Protein AF-A0A0M3J4W3-F1 (afdb_monomer_lite)

Sequence (190 aa):
LIRELDRDELFDKAKGEILDEIVNLSLVGAEKWESILKKKLWSAVAAHVFDQILMPAAAVDNAGTFNTLIDIKLKHWADKELANKSVQTGWETLSEVFREQVQSLDARASRSGAHDPVFDRLKEAVLEAALSEHKWDAKALDYLRVIQLNAMEDRLVPDRRAWDRAIQFMTTSVQDRLNEVDIALVVLDR

Secondary structure (DSSP, 8-state):
-PPPP-HHHHHHHHHHHHHHHHHHHHTS-HHHHHHHHHHHHHHHHHHIIIIIIIHHHHTSS-HHHHHHHHHHHHHHHIIIIIHHHHHHHHHHHHHHHHHHHHHHHHHHHHHTT---HHHHHHHHHHHHHHHHH----HHHHHHHHHHHHHHHH------HHHHHHHHHHHHHHHHHHHHHHHHHHHHHT-

Radius of gyration: 22.91 Å; chains: 1; bounding box: 51×44×68 Å

Organism: Anisakis simplex (NCBI:txid6269)

pLDDT: mean 88.73, std 7.84, range [42.03, 96.81]

Foldseek 3Di:
DPDDDDPVRLLVVLVVVLVVLVVVLVVPDPVNLCVLLVVLLCVLCLCCCVVVAQPVLVPDPDPVSSVVSNLVRVLVCLLPPSLVSSVVSNLVSSLVVSVVSLVVVQVVCVVVVNHDPVSSVSSVVVSVVVSVPDDDDPVVSVVSSVVSNVVSVDPDDPDPVSVVVVVVVVVVSVVVVVVVVVVVVVVVVD

Structure (mmCIF, N/CA/C/O backbone):
data_AF-A0A0M3J4W3-F1
#
_entry.id   AF-A0A0M3J4W3-F1
#
loop_
_atom_site.group_PDB
_atom_site.id
_atom_site.type_symbol
_atom_site.label_atom_id
_atom_site.label_alt_id
_atom_site.label_comp_id
_atom_site.label_asym_id
_atom_site.label_entity_id
_atom_site.label_seq_id
_atom_site.pdbx_PDB_ins_code
_atom_site.Cartn_x
_atom_site.Cartn_y
_atom_site.Cartn_z
_atom_site.occupancy
_atom_site.B_iso_or_equiv
_atom_site.auth_seq_id
_atom_site.auth_comp_id
_atom_site.auth_asym_id
_atom_site.auth_atom_id
_atom_site.pdbx_PDB_model_num
ATOM 1 N N . LEU A 1 1 ? -21.816 4.713 43.459 1.00 42.03 1 LEU A N 1
ATOM 2 C CA . LEU A 1 1 ? -22.318 3.591 42.639 1.00 42.03 1 LEU A CA 1
ATOM 3 C C . LEU A 1 1 ? -22.108 3.982 41.191 1.00 42.03 1 LEU A C 1
ATOM 5 O O . LEU A 1 1 ? -22.684 4.974 40.763 1.00 42.03 1 LEU A O 1
ATOM 9 N N . ILE A 1 2 ? -21.192 3.303 40.504 1.00 58.34 2 ILE A N 1
ATOM 10 C CA . ILE A 1 2 ? -21.009 3.474 39.060 1.00 58.34 2 ILE A CA 1
ATOM 11 C C . ILE A 1 2 ? -22.226 2.808 38.415 1.00 58.34 2 ILE A C 1
ATOM 13 O O . ILE A 1 2 ? -22.557 1.680 38.773 1.00 58.34 2 ILE A O 1
ATOM 17 N N . ARG A 1 3 ? -22.949 3.544 37.569 1.00 77.75 3 ARG A N 1
ATOM 18 C CA . ARG A 1 3 ? -24.108 3.021 36.840 1.00 77.75 3 ARG A CA 1
ATOM 19 C C . ARG A 1 3 ? -23.621 1.927 35.886 1.00 77.75 3 ARG A C 1
ATOM 21 O O . ARG A 1 3 ? -22.721 2.187 35.094 1.00 77.75 3 ARG A O 1
ATOM 28 N N . GLU A 1 4 ? -24.213 0.742 35.971 1.00 77.00 4 GLU A N 1
ATOM 29 C CA . GLU A 1 4 ? -24.002 -0.323 34.988 1.00 77.00 4 GLU A CA 1
ATOM 30 C C . GLU A 1 4 ? -24.693 0.067 33.676 1.00 77.00 4 GLU A C 1
ATOM 32 O O . GLU A 1 4 ? -25.835 0.537 33.694 1.00 77.00 4 GLU A O 1
ATOM 37 N N . LEU A 1 5 ? -23.969 -0.060 32.563 1.00 82.06 5 LEU A N 1
ATOM 38 C CA . LEU A 1 5 ? -24.479 0.201 31.217 1.00 82.06 5 LEU A CA 1
ATOM 39 C C . LEU A 1 5 ? -25.062 -1.089 30.647 1.00 82.06 5 LEU A C 1
ATOM 41 O O . LEU A 1 5 ? -24.492 -2.166 30.843 1.00 82.06 5 LEU A O 1
ATOM 45 N N . ASP A 1 6 ? -26.178 -0.983 29.932 1.00 86.06 6 ASP A N 1
ATOM 46 C CA . ASP A 1 6 ? -26.703 -2.124 29.187 1.00 86.06 6 ASP A CA 1
ATOM 47 C C . ASP A 1 6 ? -25.921 -2.366 27.880 1.00 86.06 6 ASP A C 1
ATOM 49 O O . ASP A 1 6 ? -25.000 -1.632 27.516 1.00 86.06 6 ASP A O 1
ATOM 53 N N . ARG A 1 7 ? -26.258 -3.448 27.170 1.00 84.31 7 ARG A N 1
ATOM 54 C CA . ARG A 1 7 ? -25.573 -3.840 25.931 1.00 84.31 7 ARG A CA 1
ATOM 55 C C . ARG A 1 7 ? -25.627 -2.748 24.860 1.00 84.31 7 ARG A C 1
ATOM 57 O O . ARG A 1 7 ? -24.636 -2.553 24.157 1.00 84.31 7 ARG A O 1
ATOM 64 N N . ASP A 1 8 ? -26.776 -2.105 24.694 1.00 87.44 8 ASP A N 1
ATOM 65 C CA . ASP A 1 8 ? -26.982 -1.144 23.614 1.00 87.44 8 ASP A CA 1
ATOM 66 C C . ASP A 1 8 ? -26.246 0.162 23.954 1.00 87.44 8 ASP A C 1
ATOM 68 O O . ASP A 1 8 ? -25.549 0.716 23.106 1.00 87.44 8 ASP A O 1
ATOM 72 N N . GLU A 1 9 ? -26.253 0.560 25.231 1.00 87.81 9 GLU A N 1
ATOM 73 C CA . GLU A 1 9 ? -25.434 1.662 25.742 1.00 87.81 9 GLU A CA 1
ATOM 74 C C . GLU A 1 9 ? -23.925 1.398 25.580 1.00 87.81 9 GLU A C 1
ATOM 76 O O . GLU A 1 9 ? -23.173 2.304 25.210 1.00 87.81 9 GLU A O 1
ATOM 81 N N . LEU A 1 10 ? -23.461 0.163 25.816 1.00 84.31 10 LEU A N 1
ATOM 82 C CA . LEU A 1 10 ? -22.069 -0.224 25.562 1.00 84.31 10 LEU A CA 1
ATOM 83 C C . LEU A 1 10 ? -21.732 -0.175 24.068 1.00 84.31 10 LEU A C 1
ATOM 85 O O . LEU A 1 10 ? -20.658 0.296 23.703 1.00 84.31 10 LEU A O 1
ATOM 89 N N . PHE A 1 11 ? -22.631 -0.614 23.189 1.00 84.56 11 PHE A N 1
ATOM 90 C CA . PHE A 1 11 ? -22.408 -0.530 21.747 1.00 84.56 11 PHE A CA 1
ATOM 91 C C . PHE A 1 11 ? -22.301 0.923 21.268 1.00 84.56 11 PHE A C 1
ATOM 93 O O . PHE A 1 11 ? -21.348 1.265 20.567 1.00 84.56 11 PHE A O 1
ATOM 100 N N . ASP A 1 12 ? -23.228 1.789 21.680 1.00 87.62 12 ASP A N 1
ATOM 101 C CA . ASP A 1 12 ? -23.211 3.202 21.297 1.00 87.62 12 ASP A CA 1
ATOM 102 C C . ASP A 1 12 ? -21.973 3.923 21.839 1.00 87.62 12 ASP A C 1
ATOM 104 O O . ASP A 1 12 ? -21.367 4.734 21.133 1.00 87.62 12 ASP A O 1
ATOM 108 N N . LYS A 1 13 ? -21.535 3.574 23.055 1.00 87.44 13 LYS A N 1
ATOM 109 C CA . LYS A 1 13 ? -20.282 4.079 23.621 1.00 87.44 13 LYS A CA 1
ATOM 110 C C . LYS A 1 13 ? -19.064 3.618 22.814 1.00 87.44 13 LYS A C 1
ATOM 112 O O . LYS A 1 13 ? -18.239 4.453 22.453 1.00 87.44 13 LYS A O 1
ATOM 117 N N . ALA A 1 14 ? -18.958 2.324 22.502 1.00 84.38 14 ALA A N 1
ATOM 118 C CA . ALA A 1 14 ? -17.857 1.777 21.703 1.00 84.38 14 ALA A CA 1
ATOM 119 C C . ALA A 1 14 ? -17.801 2.426 20.314 1.00 84.38 14 ALA A C 1
ATOM 121 O O . ALA A 1 14 ? -16.740 2.831 19.847 1.00 84.38 14 ALA A O 1
ATOM 122 N N . LYS A 1 15 ? -18.962 2.588 19.676 1.00 86.19 15 LYS A N 1
ATOM 123 C CA . LYS A 1 15 ? -19.096 3.293 18.403 1.00 86.19 15 LYS A CA 1
ATOM 124 C C . LYS A 1 15 ? -18.628 4.746 18.508 1.00 86.19 15 LYS A C 1
ATOM 126 O O . LYS A 1 15 ? -17.925 5.201 17.613 1.00 86.19 15 LYS A O 1
ATOM 131 N N . GLY A 1 16 ? -19.006 5.459 19.570 1.00 87.38 16 GLY A N 1
ATOM 132 C CA . GLY A 1 16 ? -18.553 6.827 19.828 1.00 87.38 16 GLY A CA 1
ATOM 133 C C . GLY A 1 16 ? -17.030 6.926 19.929 1.00 87.38 16 GLY A C 1
ATOM 134 O O . GLY A 1 16 ? -16.426 7.695 19.190 1.00 87.38 16 GLY A O 1
ATOM 135 N N . GLU A 1 17 ? -16.407 6.081 20.754 1.00 87.19 17 GLU A N 1
ATOM 136 C CA . GLU A 1 17 ? -14.944 6.057 20.925 1.00 87.19 17 GLU A CA 1
ATOM 137 C C . GLU A 1 17 ? -14.208 5.716 19.614 1.00 87.19 17 GLU A C 1
ATOM 139 O O . GLU A 1 17 ? -13.211 6.348 19.274 1.00 87.19 17 GLU A O 1
ATOM 144 N N . ILE A 1 18 ? -14.720 4.761 18.830 1.00 86.31 18 ILE A N 1
ATOM 145 C CA . ILE A 1 18 ? -14.149 4.402 17.521 1.00 86.31 18 ILE A CA 1
ATOM 146 C C . ILE A 1 18 ? -14.283 5.560 16.523 1.00 86.31 18 ILE A C 1
ATOM 148 O O . ILE A 1 18 ? -13.346 5.834 15.775 1.00 86.31 18 ILE A O 1
ATOM 152 N N . LEU A 1 19 ? -15.425 6.255 16.501 1.00 87.88 19 LEU A N 1
ATOM 153 C CA . LEU A 1 19 ? -15.626 7.427 15.643 1.00 87.88 19 LEU A CA 1
ATOM 154 C C . LEU A 1 19 ? -14.686 8.578 16.021 1.00 87.88 19 LEU A C 1
ATOM 156 O O . LEU A 1 19 ? -14.141 9.223 15.125 1.00 87.88 19 LEU A O 1
ATOM 160 N N . ASP A 1 20 ? -14.453 8.799 17.314 1.00 89.19 20 ASP A N 1
ATOM 161 C CA . ASP A 1 20 ? -13.481 9.785 17.790 1.00 89.19 20 ASP A CA 1
ATOM 162 C C . ASP A 1 20 ? -12.061 9.435 17.315 1.00 89.19 20 ASP A C 1
ATOM 164 O O . ASP A 1 20 ? -11.331 10.312 16.844 1.00 89.19 20 ASP A O 1
ATOM 168 N N . GLU A 1 21 ? -11.676 8.154 17.326 1.00 88.00 21 GLU A N 1
ATOM 169 C CA . GLU A 1 21 ? -10.381 7.742 16.772 1.00 88.00 21 GLU A CA 1
ATOM 170 C C . GLU A 1 21 ? -10.304 7.878 15.251 1.00 88.00 21 GLU A C 1
ATOM 172 O O . GLU A 1 21 ? -9.249 8.231 14.733 1.00 88.00 21 GLU A O 1
ATOM 177 N N . ILE A 1 22 ? -11.402 7.691 14.513 1.00 85.38 22 ILE A N 1
ATOM 178 C CA . ILE A 1 22 ? -11.435 7.992 13.069 1.00 85.38 22 ILE A CA 1
ATOM 179 C C . ILE A 1 22 ? -11.174 9.485 12.832 1.00 85.38 22 ILE A C 1
ATOM 181 O O . ILE A 1 22 ? -10.446 9.854 11.905 1.00 85.38 22 ILE A O 1
ATOM 185 N N . VAL A 1 23 ? -11.721 10.360 13.678 1.00 87.38 23 VAL A N 1
ATOM 186 C CA . VAL A 1 23 ? -11.400 11.792 13.627 1.00 87.38 23 VAL A CA 1
ATOM 187 C C . VAL A 1 23 ? -9.920 12.010 13.947 1.00 87.38 23 VAL A C 1
ATOM 189 O O . VAL A 1 23 ? -9.240 12.717 13.203 1.00 87.38 23 VAL A O 1
ATOM 192 N N . ASN A 1 24 ? -9.373 11.351 14.968 1.00 86.25 24 ASN A N 1
ATOM 193 C CA . ASN A 1 24 ? -7.952 11.452 15.317 1.00 86.25 24 ASN A CA 1
ATOM 194 C C . ASN A 1 24 ? -7.016 10.897 14.232 1.00 86.25 24 ASN A C 1
ATOM 196 O O . ASN A 1 24 ? -5.902 11.398 14.062 1.00 86.25 24 ASN A O 1
ATOM 200 N N . LEU A 1 25 ? -7.460 9.919 13.445 1.00 85.56 25 LEU A N 1
ATOM 201 C CA . LEU A 1 25 ? -6.736 9.407 12.284 1.00 85.56 25 LEU A CA 1
ATOM 202 C C . LEU A 1 25 ? -6.536 10.502 11.229 1.00 85.56 25 LEU A C 1
ATOM 204 O O . LEU A 1 25 ? -5.444 10.640 10.680 1.00 85.56 25 LEU A O 1
ATOM 208 N N . SER A 1 26 ? -7.547 11.350 11.014 1.00 83.81 26 SER A N 1
ATOM 209 C CA . SER A 1 26 ? -7.439 12.515 10.120 1.00 83.81 26 SER A CA 1
ATOM 210 C C . SER A 1 26 ? -6.480 13.600 10.636 1.00 83.81 26 SER A C 1
ATOM 212 O O . SER A 1 26 ? -6.013 14.431 9.859 1.00 83.81 26 SER A O 1
ATOM 214 N N . LEU A 1 27 ? -6.149 13.572 11.933 1.00 88.00 27 LEU A N 1
ATOM 215 C CA . LEU A 1 27 ? -5.197 14.485 12.571 1.00 88.00 27 LEU A CA 1
ATOM 216 C C . LEU A 1 27 ? -3.752 13.967 12.533 1.00 88.00 27 LEU A C 1
ATOM 218 O O . LEU A 1 27 ? -2.843 14.651 13.012 1.00 88.00 27 LEU A O 1
ATOM 222 N N . VAL A 1 28 ? -3.504 12.775 11.974 1.00 87.81 28 VAL A N 1
ATOM 223 C CA . VAL A 1 28 ? -2.136 12.305 11.735 1.00 87.81 28 VAL A CA 1
ATOM 224 C C . VAL A 1 28 ? -1.443 13.292 10.796 1.00 87.81 28 VAL A C 1
ATOM 226 O O . VAL A 1 28 ? -1.888 13.531 9.677 1.00 87.81 28 VAL A O 1
ATOM 229 N N . GLY A 1 29 ? -0.335 13.875 11.259 1.00 90.50 29 GLY A N 1
ATOM 230 C CA . GLY A 1 29 ? 0.409 14.861 10.478 1.00 90.50 29 GLY A CA 1
ATOM 231 C C . GLY A 1 29 ? 0.836 14.307 9.116 1.00 90.50 29 GLY A C 1
ATOM 232 O O . GLY A 1 29 ? 1.341 13.184 9.037 1.00 90.50 29 GLY A O 1
ATOM 233 N N . ALA A 1 30 ? 0.673 15.117 8.066 1.00 91.50 30 ALA A N 1
ATOM 234 C CA . ALA A 1 30 ? 0.930 14.721 6.680 1.00 91.50 30 ALA A CA 1
ATOM 235 C C . ALA A 1 30 ? 2.323 14.097 6.488 1.00 91.50 30 ALA A C 1
ATOM 237 O O . ALA A 1 30 ? 2.438 13.028 5.902 1.00 91.50 30 ALA A O 1
ATOM 238 N N . GLU A 1 31 ? 3.366 14.689 7.077 1.00 92.00 31 GLU A N 1
ATOM 239 C CA . GLU A 1 31 ? 4.738 14.169 6.996 1.00 92.00 31 GLU A CA 1
ATOM 240 C C . GLU A 1 31 ? 4.872 12.755 7.590 1.00 92.00 31 GLU A C 1
ATOM 242 O O . GLU A 1 31 ? 5.519 11.880 7.011 1.00 92.00 31 GLU A O 1
ATOM 247 N N . LYS A 1 32 ? 4.225 12.502 8.736 1.00 92.06 32 LYS A N 1
ATOM 248 C CA . LYS A 1 32 ? 4.234 11.180 9.375 1.00 92.06 32 LYS A CA 1
ATOM 249 C C . LYS A 1 32 ? 3.496 10.166 8.505 1.00 92.06 32 LYS A C 1
ATOM 251 O O . LYS A 1 32 ? 4.012 9.071 8.289 1.00 92.06 32 LYS A O 1
ATOM 256 N N . TRP A 1 33 ? 2.314 10.530 8.011 1.00 93.06 33 TRP A N 1
ATOM 257 C CA . TRP A 1 33 ? 1.521 9.673 7.133 1.00 93.06 33 TRP A CA 1
ATOM 258 C C . TRP A 1 33 ? 2.285 9.311 5.855 1.00 93.06 33 TRP A C 1
ATOM 260 O O . TRP A 1 33 ? 2.438 8.132 5.543 1.00 93.06 33 TRP A O 1
ATOM 270 N N . GLU A 1 34 ? 2.836 10.309 5.164 1.00 93.44 34 GLU A N 1
ATOM 271 C CA . GLU A 1 34 ? 3.617 10.116 3.942 1.00 93.44 34 GLU A CA 1
ATOM 272 C C . GLU A 1 34 ? 4.837 9.226 4.178 1.00 93.44 34 GLU A C 1
ATOM 274 O O . GLU A 1 34 ? 5.121 8.347 3.367 1.00 93.44 34 GLU A O 1
ATOM 279 N N . SER A 1 35 ? 5.539 9.408 5.299 1.00 94.19 35 SER A N 1
ATOM 280 C CA . SER A 1 35 ? 6.693 8.582 5.661 1.00 94.19 35 SER A CA 1
ATOM 281 C C . SER A 1 35 ? 6.315 7.105 5.835 1.00 94.19 35 SER A C 1
ATOM 283 O O . SER A 1 35 ? 6.948 6.226 5.241 1.00 94.19 35 SER A O 1
ATOM 285 N N . ILE A 1 36 ? 5.247 6.824 6.594 1.00 94.81 36 ILE A N 1
ATOM 286 C CA . ILE A 1 36 ? 4.759 5.456 6.827 1.00 94.81 36 ILE A CA 1
ATOM 287 C C . ILE A 1 36 ? 4.297 4.833 5.508 1.00 94.81 36 ILE A C 1
ATOM 289 O O . ILE A 1 36 ? 4.744 3.740 5.148 1.00 94.81 36 ILE A O 1
ATOM 293 N N . LEU A 1 37 ? 3.446 5.545 4.765 1.00 95.00 37 LEU A N 1
ATOM 294 C CA . LEU A 1 37 ? 2.868 5.056 3.521 1.00 95.00 37 LEU A CA 1
ATOM 295 C C . LEU A 1 37 ? 3.946 4.803 2.465 1.00 95.00 37 LEU A C 1
ATOM 297 O O . LEU A 1 37 ? 3.952 3.746 1.841 1.00 95.00 37 LEU A O 1
ATOM 301 N N . LYS A 1 38 ? 4.905 5.721 2.296 1.00 94.56 38 LYS A N 1
ATOM 302 C CA . LYS A 1 38 ? 6.013 5.561 1.345 1.00 94.56 38 LYS A CA 1
ATOM 303 C C . LYS A 1 38 ? 6.853 4.329 1.663 1.00 94.56 38 LYS A C 1
ATOM 305 O O . LYS A 1 38 ? 7.203 3.581 0.751 1.00 94.56 38 LYS A O 1
ATOM 310 N N . LYS A 1 39 ? 7.164 4.103 2.943 1.00 95.19 39 LYS A N 1
ATOM 311 C CA . LYS A 1 39 ? 7.909 2.917 3.380 1.00 95.19 39 LYS A CA 1
ATOM 312 C C . LYS A 1 39 ? 7.138 1.637 3.052 1.00 95.19 39 LYS A C 1
ATOM 314 O O . LYS A 1 39 ? 7.700 0.740 2.432 1.00 95.19 39 LYS A O 1
ATOM 319 N N . LYS A 1 40 ? 5.856 1.573 3.424 1.00 96.81 40 LYS A N 1
ATOM 320 C CA . LYS A 1 40 ? 4.986 0.413 3.173 1.00 96.81 40 LYS A CA 1
ATOM 321 C C . LYS A 1 40 ? 4.815 0.134 1.680 1.00 96.81 40 LYS A C 1
ATOM 323 O O . LYS A 1 40 ? 4.969 -1.011 1.266 1.00 96.81 40 LYS A O 1
ATOM 328 N N . LEU A 1 41 ? 4.579 1.170 0.871 1.00 96.38 41 LEU A N 1
ATOM 329 C CA . LEU A 1 41 ? 4.486 1.059 -0.586 1.00 96.38 41 LEU A CA 1
ATOM 330 C C . LEU A 1 41 ? 5.766 0.480 -1.181 1.00 96.38 41 LEU A C 1
ATOM 332 O O . LEU A 1 41 ? 5.688 -0.475 -1.947 1.00 96.38 41 LEU A O 1
ATOM 336 N N . TRP A 1 42 ? 6.935 1.009 -0.805 1.00 95.94 42 TRP A N 1
ATOM 337 C CA . TRP A 1 42 ? 8.199 0.488 -1.319 1.00 95.94 42 TRP A CA 1
ATOM 338 C C . TRP A 1 42 ? 8.408 -0.978 -0.938 1.00 95.94 42 TRP A C 1
ATOM 340 O O . TRP A 1 42 ? 8.640 -1.800 -1.818 1.00 95.94 42 TRP A O 1
ATOM 350 N N . SER A 1 43 ? 8.231 -1.337 0.337 1.00 94.44 43 SER A N 1
ATOM 351 C CA . SER A 1 43 ? 8.339 -2.732 0.788 1.00 94.44 43 SER A CA 1
ATOM 352 C C . SER A 1 43 ? 7.385 -3.674 0.047 1.00 94.44 43 SER A C 1
ATOM 354 O O . SER A 1 43 ? 7.738 -4.819 -0.223 1.00 94.44 43 SER A O 1
ATOM 356 N N . ALA A 1 44 ? 6.193 -3.200 -0.318 1.00 95.50 44 ALA A N 1
ATOM 357 C CA . ALA A 1 44 ? 5.192 -3.990 -1.023 1.00 95.50 44 ALA A CA 1
ATOM 358 C C . ALA A 1 44 ? 5.520 -4.238 -2.506 1.00 95.50 44 ALA A C 1
ATOM 360 O O . ALA A 1 44 ? 5.001 -5.198 -3.082 1.00 95.50 44 ALA A O 1
ATOM 361 N N . VAL A 1 45 ? 6.342 -3.385 -3.130 1.00 95.06 45 VAL A N 1
ATOM 362 C CA . VAL A 1 45 ? 6.625 -3.440 -4.576 1.00 95.06 45 VAL A CA 1
ATOM 363 C C . VAL A 1 45 ? 8.080 -3.744 -4.925 1.00 95.06 45 VAL A C 1
ATOM 365 O O . VAL A 1 45 ? 8.340 -4.192 -6.040 1.00 95.06 45 VAL A O 1
ATOM 368 N N . ALA A 1 46 ? 9.023 -3.540 -4.000 1.00 94.56 46 ALA A N 1
ATOM 369 C CA . ALA A 1 46 ? 10.461 -3.644 -4.252 1.00 94.56 46 ALA A CA 1
ATOM 370 C C . ALA A 1 46 ? 10.853 -4.990 -4.873 1.00 94.56 46 ALA A C 1
ATOM 372 O O . ALA A 1 46 ? 11.557 -5.015 -5.879 1.00 94.56 46 ALA A O 1
ATOM 373 N N . ALA A 1 47 ? 10.338 -6.101 -4.337 1.00 92.81 47 ALA A N 1
ATOM 374 C CA . ALA A 1 47 ? 10.605 -7.433 -4.878 1.00 92.81 47 ALA A CA 1
ATOM 375 C C . ALA A 1 47 ? 10.153 -7.567 -6.343 1.00 92.81 47 ALA A C 1
ATOM 377 O O . ALA A 1 47 ? 10.890 -8.091 -7.168 1.00 92.81 47 ALA A O 1
ATOM 378 N N . HIS A 1 48 ? 8.984 -7.030 -6.710 1.00 95.12 48 HIS A N 1
ATOM 379 C CA . HIS A 1 48 ? 8.535 -7.048 -8.104 1.00 95.12 48 HIS A CA 1
ATOM 380 C C . HIS A 1 48 ? 9.450 -6.191 -8.992 1.00 95.12 48 HIS A C 1
ATOM 382 O O . HIS A 1 48 ? 9.884 -6.637 -10.054 1.00 95.12 48 HIS A O 1
ATOM 388 N N . VAL A 1 49 ? 9.785 -4.977 -8.543 1.00 95.00 49 VAL A N 1
ATOM 389 C CA . VAL A 1 49 ? 10.672 -4.062 -9.278 1.00 95.00 49 VAL A CA 1
ATOM 390 C C . VAL A 1 49 ? 12.041 -4.697 -9.522 1.00 95.00 49 VAL A C 1
ATOM 392 O O . VAL A 1 49 ? 12.551 -4.645 -10.640 1.00 95.00 49 VAL A O 1
ATOM 395 N N . PHE A 1 50 ? 12.633 -5.339 -8.518 1.00 94.44 50 PHE A N 1
ATOM 396 C CA . PHE A 1 50 ? 13.929 -5.986 -8.682 1.00 94.44 50 PHE A CA 1
ATOM 397 C C . PHE A 1 50 ? 13.832 -7.285 -9.477 1.00 94.44 50 PHE A C 1
ATOM 399 O O . PHE A 1 50 ? 14.488 -7.422 -10.507 1.00 94.44 50 PHE A O 1
ATOM 406 N N . ASP A 1 51 ? 12.989 -8.216 -9.050 1.00 93.06 51 ASP A N 1
ATOM 407 C CA . ASP A 1 51 ? 13.038 -9.591 -9.539 1.00 93.06 51 ASP A CA 1
ATOM 408 C C . ASP A 1 51 ? 12.329 -9.757 -10.889 1.00 93.06 51 ASP A C 1
ATOM 410 O O . ASP A 1 51 ? 12.738 -10.574 -11.712 1.00 93.06 51 ASP A O 1
ATOM 414 N N . GLN A 1 52 ? 11.261 -8.990 -11.137 1.00 95.19 52 GLN A N 1
ATOM 415 C CA . GLN A 1 52 ? 10.424 -9.141 -12.336 1.00 95.19 52 GLN A CA 1
ATOM 416 C C . GLN A 1 52 ? 10.737 -8.109 -13.424 1.00 95.19 52 GLN A C 1
ATOM 418 O O . GLN A 1 52 ? 10.437 -8.353 -14.603 1.00 95.19 52 GLN A O 1
ATOM 423 N N . ILE A 1 53 ? 11.350 -6.978 -13.051 1.00 95.19 53 ILE A N 1
ATOM 424 C CA . ILE A 1 53 ? 11.653 -5.866 -13.961 1.00 95.19 53 ILE A CA 1
ATOM 425 C C . ILE A 1 53 ? 13.163 -5.707 -14.159 1.00 95.19 53 ILE A C 1
ATOM 427 O 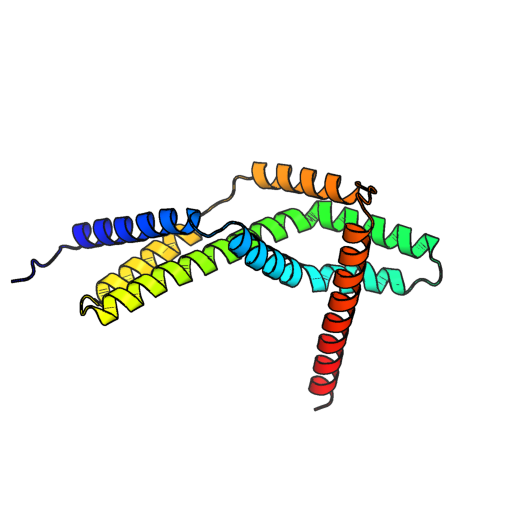O . ILE A 1 53 ? 13.652 -5.966 -15.261 1.00 95.19 53 ILE A O 1
ATOM 431 N N . LEU A 1 54 ? 13.905 -5.322 -13.115 1.00 93.06 54 LEU A N 1
ATOM 432 C CA . LEU A 1 54 ? 15.327 -4.978 -13.225 1.00 93.06 54 LEU A CA 1
ATOM 433 C C . LEU A 1 54 ? 16.211 -6.181 -13.557 1.00 93.06 54 LEU A C 1
ATOM 435 O O . LEU A 1 54 ? 17.001 -6.093 -14.490 1.00 93.06 54 LEU A O 1
ATOM 439 N N . MET A 1 55 ? 16.071 -7.305 -12.852 1.00 92.25 55 MET A N 1
ATOM 440 C CA . MET A 1 55 ? 16.923 -8.486 -13.047 1.00 92.25 55 MET A CA 1
ATOM 441 C C . MET A 1 55 ? 16.800 -9.090 -14.457 1.00 92.25 55 MET A C 1
ATOM 443 O O . MET A 1 55 ? 17.831 -9.303 -15.098 1.00 92.25 55 MET A O 1
ATOM 447 N N . PRO A 1 56 ? 15.589 -9.304 -15.015 1.00 92.06 56 PRO A N 1
ATOM 448 C CA . PRO A 1 56 ? 15.453 -9.780 -16.389 1.00 92.06 56 PRO A CA 1
ATOM 449 C C . PRO A 1 56 ? 16.018 -8.806 -17.426 1.00 92.06 56 PRO A C 1
ATOM 451 O O . PRO A 1 56 ? 16.547 -9.242 -18.445 1.00 92.06 56 PRO A O 1
ATOM 454 N N . ALA A 1 57 ? 15.906 -7.495 -17.187 1.00 93.88 57 ALA A N 1
ATOM 455 C CA . ALA A 1 57 ? 16.494 -6.498 -18.074 1.00 93.88 57 ALA A CA 1
ATOM 456 C C . ALA A 1 57 ? 18.024 -6.471 -17.951 1.00 93.88 57 ALA A C 1
ATOM 458 O O . ALA A 1 57 ? 18.711 -6.378 -18.959 1.00 93.88 57 ALA A O 1
ATOM 459 N N . ALA A 1 58 ? 18.576 -6.607 -16.745 1.00 90.75 58 ALA A N 1
ATOM 460 C CA . ALA A 1 58 ? 20.019 -6.610 -16.504 1.00 90.75 58 ALA A CA 1
ATOM 461 C C . ALA A 1 58 ? 20.746 -7.807 -17.143 1.00 90.75 58 ALA A C 1
ATOM 463 O O . ALA A 1 58 ? 21.952 -7.745 -17.356 1.00 90.75 58 ALA A O 1
ATOM 464 N N . ALA A 1 59 ? 20.024 -8.880 -17.483 1.00 91.19 59 ALA A N 1
ATOM 465 C CA . ALA A 1 59 ? 20.582 -10.044 -18.167 1.00 91.19 59 ALA A CA 1
ATOM 4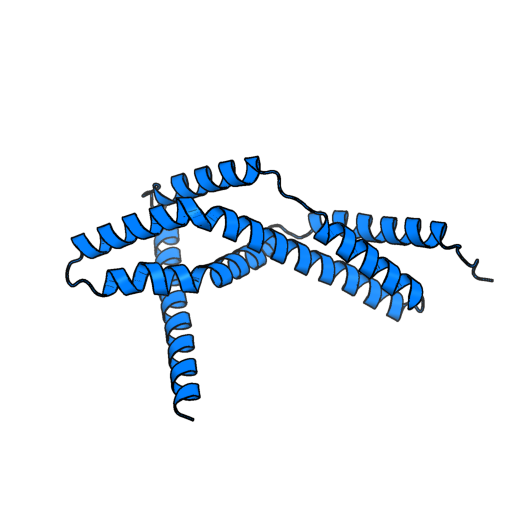66 C C . ALA A 1 59 ? 20.945 -9.791 -19.646 1.00 91.19 59 ALA A C 1
ATOM 468 O O . ALA A 1 59 ? 21.561 -10.657 -20.270 1.00 91.19 59 ALA A O 1
ATOM 469 N N . VAL A 1 60 ? 20.560 -8.646 -20.230 1.00 92.06 60 VAL A N 1
ATOM 470 C CA . VAL A 1 60 ? 20.922 -8.295 -21.611 1.00 92.06 60 VAL A CA 1
ATOM 471 C C . VAL A 1 60 ? 22.160 -7.398 -21.670 1.00 92.06 60 VAL A C 1
ATOM 473 O O . VAL A 1 60 ? 22.263 -6.411 -20.950 1.00 92.06 60 VAL A O 1
ATOM 476 N N . ASP A 1 61 ? 23.070 -7.683 -22.601 1.00 87.81 61 ASP A N 1
ATOM 477 C CA . ASP A 1 61 ? 24.333 -6.944 -22.767 1.00 87.81 61 ASP A CA 1
ATOM 478 C C . ASP A 1 61 ? 24.215 -5.777 -23.772 1.00 87.81 61 ASP A C 1
ATOM 480 O O . ASP A 1 61 ? 25.069 -5.539 -24.624 1.00 87.81 61 ASP A O 1
ATOM 484 N N . ASN A 1 62 ? 23.080 -5.071 -23.745 1.00 93.56 62 ASN A N 1
ATOM 485 C CA . ASN A 1 62 ? 22.842 -3.907 -24.598 1.00 93.56 62 ASN A CA 1
ATOM 486 C C . ASN A 1 62 ? 21.955 -2.885 -23.888 1.00 93.56 62 ASN A C 1
ATOM 488 O O . ASN A 1 62 ? 20.784 -3.156 -23.620 1.00 93.56 62 ASN A O 1
ATOM 492 N N . ALA A 1 63 ? 22.474 -1.672 -23.693 1.00 91.62 63 ALA A N 1
ATOM 493 C CA . ALA A 1 63 ? 21.756 -0.573 -23.050 1.00 91.62 63 ALA A CA 1
ATOM 494 C C . ALA A 1 63 ? 20.424 -0.228 -23.744 1.00 91.62 63 ALA A C 1
ATOM 496 O O . ALA A 1 63 ? 19.434 0.070 -23.077 1.00 91.62 63 ALA A O 1
ATOM 497 N N . GLY A 1 64 ? 20.363 -0.304 -25.080 1.00 93.38 64 GLY A N 1
ATOM 498 C CA . GLY A 1 64 ? 19.121 -0.041 -25.819 1.00 93.38 64 GLY A CA 1
ATOM 499 C C . GLY A 1 64 ? 18.034 -1.080 -25.526 1.00 93.38 64 GLY A C 1
ATOM 500 O O . GLY A 1 64 ? 16.880 -0.734 -25.263 1.00 93.38 64 GLY A O 1
ATOM 501 N N . THR A 1 65 ? 18.414 -2.360 -25.517 1.00 93.62 65 THR A N 1
ATOM 502 C CA . THR A 1 65 ? 17.512 -3.469 -25.179 1.00 93.62 65 THR A CA 1
ATOM 503 C C . THR A 1 65 ? 17.128 -3.444 -23.699 1.00 93.62 65 THR A C 1
ATOM 505 O O . THR A 1 65 ? 15.956 -3.645 -23.394 1.00 93.62 65 THR A O 1
ATOM 508 N N . PHE A 1 66 ? 18.066 -3.127 -22.800 1.00 94.38 66 PHE A N 1
ATOM 509 C CA . PHE A 1 66 ? 17.816 -2.956 -21.366 1.00 94.38 66 PHE A CA 1
ATOM 510 C C . PHE A 1 66 ? 16.707 -1.928 -21.119 1.00 94.38 66 PHE A C 1
ATOM 512 O O . PHE A 1 66 ? 15.679 -2.262 -20.533 1.00 94.38 66 PHE A O 1
ATOM 519 N N . ASN A 1 67 ? 16.868 -0.708 -21.645 1.00 92.50 67 ASN A N 1
ATOM 520 C CA . ASN A 1 67 ? 15.892 0.369 -21.459 1.00 92.50 67 ASN A CA 1
ATOM 521 C C . ASN A 1 67 ? 14.516 -0.015 -22.013 1.00 92.50 67 ASN A C 1
ATOM 523 O O . ASN A 1 67 ? 13.500 0.182 -21.354 1.00 92.50 67 ASN A O 1
ATOM 527 N N . THR A 1 68 ? 14.488 -0.640 -23.192 1.00 94.31 68 THR A N 1
ATOM 528 C CA . THR A 1 68 ? 13.237 -1.095 -23.813 1.00 94.31 68 THR A CA 1
ATOM 529 C C . THR A 1 68 ? 12.526 -2.146 -22.952 1.00 94.31 68 THR A C 1
ATOM 531 O O . THR A 1 68 ? 11.306 -2.100 -22.803 1.00 94.31 68 THR A O 1
ATOM 534 N N . LEU A 1 69 ? 13.267 -3.091 -22.362 1.00 95.44 69 LEU A N 1
ATOM 535 C CA . LEU A 1 69 ? 12.697 -4.122 -21.492 1.00 95.44 69 LEU A CA 1
ATOM 536 C C . LEU A 1 69 ? 12.152 -3.544 -20.185 1.00 95.44 69 LEU A C 1
ATOM 538 O O . LEU A 1 69 ? 11.058 -3.941 -19.778 1.00 95.44 69 LEU A O 1
ATOM 542 N N . ILE A 1 70 ? 12.878 -2.613 -19.557 1.00 94.31 70 ILE A N 1
ATOM 543 C CA . ILE A 1 70 ? 12.401 -1.892 -18.369 1.00 94.31 70 ILE A CA 1
ATOM 544 C C . ILE A 1 70 ? 11.101 -1.161 -18.694 1.00 94.31 70 ILE A C 1
ATOM 546 O O . ILE A 1 70 ? 10.105 -1.379 -18.008 1.00 94.31 70 ILE A O 1
ATOM 550 N N . ASP A 1 71 ? 11.087 -0.369 -19.769 1.00 93.19 71 ASP A N 1
ATOM 551 C CA . ASP A 1 71 ? 9.922 0.419 -20.174 1.00 93.19 71 ASP A CA 1
ATOM 552 C C . ASP A 1 71 ? 8.693 -0.472 -20.400 1.00 93.19 71 ASP A C 1
ATOM 554 O O . ASP A 1 71 ? 7.612 -0.188 -19.883 1.00 93.19 71 ASP A O 1
ATOM 558 N N . ILE A 1 72 ? 8.846 -1.581 -21.132 1.00 94.31 72 ILE A N 1
ATOM 559 C CA . ILE A 1 72 ? 7.742 -2.512 -21.410 1.00 94.31 72 ILE A CA 1
ATOM 560 C C . ILE A 1 72 ? 7.227 -3.153 -20.119 1.00 94.31 72 ILE A C 1
ATOM 562 O O . ILE A 1 72 ? 6.017 -3.169 -19.880 1.00 94.31 72 ILE A O 1
ATOM 566 N N . LYS A 1 73 ? 8.124 -3.697 -19.290 1.00 95.69 73 LYS A N 1
ATOM 567 C CA . LYS A 1 73 ? 7.743 -4.430 -18.075 1.00 95.69 73 LYS A CA 1
ATOM 568 C C . LYS A 1 73 ? 7.124 -3.512 -17.027 1.00 95.69 73 LYS A C 1
ATOM 570 O O . LYS A 1 73 ? 6.096 -3.865 -16.455 1.00 95.69 73 LYS A O 1
ATOM 575 N N . LEU A 1 74 ? 7.699 -2.328 -16.826 1.00 94.69 74 LEU A N 1
ATOM 576 C CA . LEU A 1 74 ? 7.189 -1.339 -15.884 1.00 94.69 74 LEU A CA 1
ATOM 577 C C . LEU A 1 74 ? 5.816 -0.817 -16.321 1.00 94.69 74 LEU A C 1
ATOM 579 O O . LEU A 1 74 ? 4.889 -0.808 -15.511 1.00 94.69 74 LEU A O 1
ATOM 583 N N . LYS A 1 75 ? 5.644 -0.487 -17.612 1.00 94.44 75 LYS A N 1
ATOM 584 C CA . LYS A 1 75 ? 4.335 -0.081 -18.148 1.00 94.44 75 LYS A CA 1
ATOM 585 C C . LYS A 1 75 ? 3.284 -1.172 -18.006 1.00 94.44 75 LYS A C 1
ATOM 587 O O . LYS A 1 75 ? 2.165 -0.887 -17.588 1.00 94.44 75 LYS A O 1
ATOM 592 N N . HIS A 1 76 ? 3.639 -2.415 -18.324 1.00 94.94 76 HIS A N 1
ATOM 593 C CA . HIS A 1 76 ? 2.727 -3.545 -18.188 1.00 94.94 76 HIS A CA 1
ATOM 594 C C . HIS A 1 76 ? 2.285 -3.751 -16.735 1.00 94.94 76 HIS A C 1
ATOM 596 O O . HIS A 1 76 ? 1.091 -3.866 -16.466 1.00 94.94 76 HIS A O 1
ATOM 602 N N . TRP A 1 77 ? 3.229 -3.750 -15.795 1.00 96.25 77 TRP A N 1
ATOM 603 C CA . TRP A 1 77 ? 2.922 -3.928 -14.380 1.00 96.25 77 TRP A CA 1
ATOM 604 C C . TRP A 1 77 ? 2.065 -2.786 -13.820 1.00 96.25 77 TRP A C 1
ATOM 606 O O . TRP A 1 77 ? 1.086 -3.029 -13.111 1.00 96.25 77 TRP A O 1
ATOM 616 N N . ALA A 1 78 ? 2.370 -1.542 -14.189 1.00 94.56 78 ALA A N 1
ATOM 617 C CA . ALA A 1 78 ? 1.584 -0.394 -13.762 1.00 94.56 78 ALA A CA 1
ATOM 618 C C . ALA A 1 78 ? 0.141 -0.422 -14.283 1.00 94.56 78 ALA A C 1
ATOM 620 O O . ALA A 1 78 ? -0.789 -0.057 -13.565 1.00 94.56 78 ALA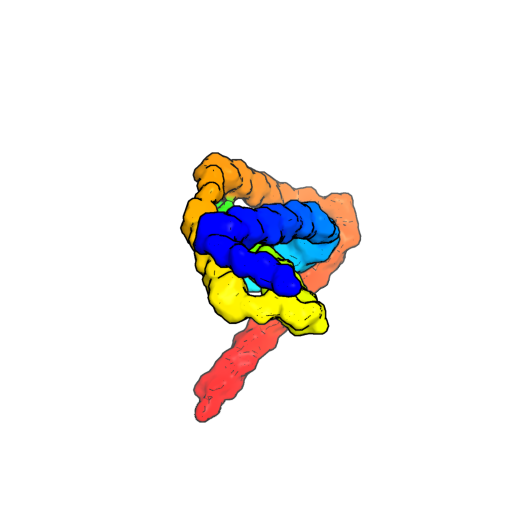 A O 1
ATOM 621 N N . ASP A 1 79 ? -0.049 -0.903 -15.513 1.00 93.00 79 ASP A N 1
ATOM 622 C CA . ASP A 1 79 ? -1.364 -1.049 -16.130 1.00 93.00 79 ASP A CA 1
ATOM 623 C C . ASP A 1 79 ? -2.233 -2.122 -15.453 1.00 93.00 79 ASP A C 1
ATOM 625 O O . ASP A 1 79 ? -3.460 -2.032 -15.466 1.00 93.00 79 ASP A O 1
ATOM 629 N N . LYS A 1 80 ? -1.620 -3.167 -14.888 1.00 92.56 80 LYS A N 1
ATOM 630 C CA . LYS A 1 80 ? -2.346 -4.355 -14.412 1.00 92.56 80 LYS A CA 1
ATOM 631 C C . LYS A 1 80 ? -2.449 -4.455 -12.897 1.00 92.56 80 LYS A C 1
ATOM 633 O O . LYS A 1 80 ? -3.504 -4.816 -12.378 1.00 92.56 80 LYS A O 1
ATOM 638 N N . GLU A 1 81 ? -1.373 -4.147 -12.188 1.00 94.62 81 GLU A N 1
ATOM 639 C CA . GLU A 1 81 ? -1.201 -4.578 -10.800 1.00 94.62 81 GLU A CA 1
ATOM 640 C C . GLU A 1 81 ? -0.883 -3.426 -9.847 1.00 94.62 81 GLU A C 1
ATOM 642 O O . GLU A 1 81 ? -1.372 -3.433 -8.716 1.00 94.62 81 GLU A O 1
ATOM 647 N N . LEU A 1 82 ? -0.113 -2.420 -10.279 1.00 95.50 82 LEU A N 1
ATOM 648 C CA . LEU A 1 82 ? 0.394 -1.381 -9.374 1.00 95.50 82 LEU A CA 1
ATOM 649 C C . LEU A 1 82 ? -0.722 -0.608 -8.659 1.00 95.50 82 LEU A C 1
ATOM 651 O O . LEU A 1 82 ? -0.610 -0.369 -7.456 1.00 95.50 82 LEU A O 1
ATOM 655 N N . ALA A 1 83 ? -1.799 -0.246 -9.360 1.00 94.44 83 ALA A N 1
ATOM 656 C CA . ALA A 1 83 ? -2.916 0.491 -8.768 1.00 94.44 83 ALA A CA 1
ATOM 657 C C . ALA A 1 83 ? -3.607 -0.334 -7.670 1.00 94.44 83 ALA A C 1
ATOM 659 O O . ALA A 1 83 ? -3.784 0.148 -6.552 1.00 94.44 83 ALA A O 1
ATOM 660 N N . ASN A 1 84 ? -3.900 -1.608 -7.958 1.00 93.25 84 ASN A N 1
ATOM 661 C CA . ASN A 1 84 ? -4.460 -2.554 -6.988 1.00 93.25 84 ASN A CA 1
ATOM 662 C C . ASN A 1 84 ? -3.552 -2.696 -5.767 1.00 93.25 84 ASN A C 1
ATOM 664 O O . ASN A 1 84 ? -4.006 -2.566 -4.631 1.00 93.25 84 ASN A O 1
ATOM 668 N N . LYS A 1 85 ? -2.255 -2.914 -6.006 1.00 95.00 85 LYS A N 1
ATOM 669 C CA . LYS A 1 85 ? -1.272 -3.081 -4.938 1.00 95.00 85 LYS A CA 1
ATOM 670 C C . LYS A 1 85 ? -1.164 -1.825 -4.076 1.00 95.00 85 LYS A C 1
ATOM 672 O O . LYS A 1 85 ? -1.111 -1.926 -2.859 1.00 9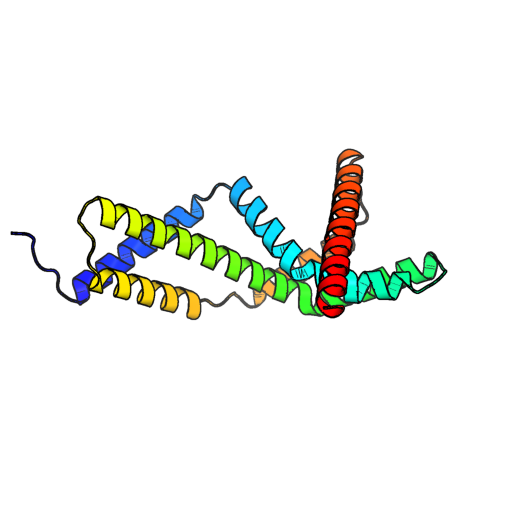5.00 85 LYS A O 1
ATOM 677 N N . SER A 1 86 ? -1.201 -0.648 -4.697 1.00 94.88 86 SER A N 1
ATOM 678 C CA . SER A 1 86 ? -1.133 0.642 -4.004 1.00 94.88 86 SER A CA 1
ATOM 679 C C . SER A 1 86 ? -2.357 0.889 -3.119 1.00 94.88 86 SER A C 1
ATOM 681 O O . SER A 1 86 ? -2.199 1.313 -1.977 1.00 94.88 86 SER A O 1
ATOM 683 N N . VAL A 1 87 ? -3.565 0.585 -3.611 1.00 93.38 87 VAL A N 1
ATOM 684 C CA . VAL A 1 87 ? -4.810 0.688 -2.827 1.00 93.38 87 VAL A CA 1
ATOM 685 C C . VAL A 1 87 ? -4.798 -0.302 -1.666 1.00 93.38 87 VAL A C 1
ATOM 687 O O . VAL A 1 87 ? -5.087 0.083 -0.534 1.00 93.38 87 VAL A O 1
ATOM 690 N N . GLN A 1 88 ? -4.405 -1.552 -1.922 1.00 92.88 88 GLN A N 1
ATOM 691 C CA . GLN A 1 88 ? -4.278 -2.571 -0.885 1.00 92.88 88 GLN A CA 1
ATOM 692 C C . GLN A 1 88 ? -3.297 -2.128 0.208 1.00 92.88 88 GLN A C 1
ATOM 694 O O . GLN A 1 88 ? -3.653 -2.115 1.382 1.00 92.88 88 GLN A O 1
ATOM 699 N N . THR A 1 89 ? -2.086 -1.709 -0.162 1.00 95.44 89 THR A N 1
ATOM 700 C CA . THR A 1 89 ? -1.076 -1.266 0.806 1.00 95.44 89 THR A CA 1
ATOM 701 C C . THR A 1 89 ? -1.500 0.002 1.545 1.00 95.44 89 THR A C 1
ATOM 703 O O . THR A 1 89 ? -1.234 0.129 2.739 1.00 95.44 89 THR A O 1
ATOM 706 N N . GLY A 1 90 ? -2.192 0.931 0.878 1.00 93.44 90 GLY A N 1
ATOM 707 C CA . GLY A 1 90 ? -2.775 2.107 1.525 1.00 93.44 90 GLY A CA 1
ATOM 708 C C . GLY A 1 90 ? -3.821 1.732 2.574 1.00 93.44 90 GLY A C 1
ATOM 709 O O . GLY A 1 90 ? -3.788 2.255 3.686 1.00 93.44 90 GLY A O 1
ATOM 710 N N . TRP A 1 91 ? -4.696 0.778 2.254 1.00 93.25 91 TRP A N 1
ATOM 711 C CA . TRP A 1 91 ? -5.698 0.250 3.177 1.00 93.25 91 TRP A CA 1
ATOM 712 C C . TRP A 1 91 ? -5.087 -0.489 4.368 1.00 93.25 91 TRP A C 1
ATOM 714 O O . TRP A 1 91 ? -5.466 -0.230 5.509 1.00 93.25 91 TRP A O 1
ATOM 724 N N . GLU A 1 92 ? -4.118 -1.371 4.123 1.00 94.00 92 GLU A N 1
ATOM 725 C CA . GLU A 1 92 ? -3.377 -2.080 5.173 1.00 94.00 92 GLU A CA 1
ATOM 726 C C . GLU A 1 92 ? -2.688 -1.082 6.110 1.00 94.00 92 GLU A C 1
ATOM 728 O O . GLU A 1 92 ? -2.825 -1.179 7.327 1.00 94.00 92 GLU A O 1
ATOM 733 N N . THR A 1 93 ? -2.037 -0.061 5.546 1.00 94.56 93 THR A N 1
ATOM 734 C CA . THR A 1 93 ? -1.377 1.002 6.317 1.00 94.56 93 THR A CA 1
ATOM 735 C C . THR A 1 93 ? -2.376 1.788 7.165 1.00 94.56 93 THR A C 1
ATOM 737 O O . THR A 1 93 ? -2.135 2.007 8.350 1.00 94.56 93 THR A O 1
ATOM 740 N N . LEU A 1 94 ? -3.509 2.194 6.585 1.00 92.88 94 LEU A N 1
ATOM 741 C CA . LEU A 1 94 ? -4.565 2.906 7.306 1.00 92.88 94 LEU A CA 1
ATOM 742 C C . LEU A 1 94 ? -5.111 2.059 8.461 1.00 92.88 94 LEU A C 1
ATOM 744 O O . LEU A 1 94 ? -5.249 2.550 9.579 1.00 92.88 94 LEU A O 1
ATOM 748 N N . SER A 1 95 ? -5.372 0.781 8.188 1.00 93.06 95 SER A N 1
ATOM 749 C CA . SER A 1 95 ? -5.900 -0.174 9.160 1.00 93.06 95 SER A CA 1
ATOM 750 C C . SER A 1 95 ? -4.929 -0.400 10.317 1.00 93.06 95 SER A C 1
ATOM 752 O O . SER A 1 95 ? -5.353 -0.469 11.465 1.00 93.06 95 SER A O 1
ATOM 754 N N . GLU A 1 96 ? -3.627 -0.509 10.041 1.00 93.44 96 GLU A N 1
ATOM 755 C CA . GLU A 1 96 ? -2.593 -0.628 11.073 1.00 93.44 96 GLU A CA 1
ATOM 756 C C . GLU A 1 96 ? -2.540 0.614 11.967 1.00 93.44 96 GLU A C 1
ATOM 758 O O . GLU A 1 96 ? -2.635 0.486 13.186 1.00 93.44 96 GLU A O 1
ATOM 763 N N . VAL A 1 97 ? -2.469 1.816 11.380 1.00 92.06 97 VAL A N 1
ATOM 764 C CA . VAL A 1 97 ? -2.430 3.070 12.154 1.00 92.06 97 VAL A CA 1
ATOM 765 C C . VAL A 1 97 ? -3.690 3.226 13.003 1.00 92.06 97 VAL A C 1
ATOM 767 O O . VAL A 1 97 ? -3.612 3.643 14.159 1.00 92.06 97 VAL A O 1
ATOM 770 N N . PHE A 1 98 ? -4.847 2.861 12.454 1.00 91.50 98 PHE A N 1
ATOM 771 C CA . PHE A 1 98 ? -6.108 2.939 13.176 1.00 91.50 98 PHE A CA 1
ATOM 772 C C . PHE A 1 98 ? -6.178 1.937 14.338 1.00 91.50 98 PHE A C 1
ATOM 774 O O . PHE A 1 98 ? -6.559 2.307 15.449 1.00 91.50 98 PHE A O 1
ATOM 781 N N . ARG A 1 99 ? -5.723 0.692 14.136 1.00 91.94 99 ARG A N 1
ATOM 782 C CA . ARG A 1 99 ? -5.605 -0.299 15.221 1.00 91.94 99 ARG A CA 1
ATOM 783 C C . ARG A 1 99 ? -4.669 0.175 16.329 1.00 91.94 99 ARG A C 1
ATOM 785 O O . ARG A 1 99 ? -5.021 0.065 17.500 1.00 91.94 99 ARG A O 1
ATOM 792 N N . GLU A 1 100 ? -3.508 0.731 15.982 1.00 90.31 100 GLU A N 1
ATOM 793 C CA . GLU A 1 100 ? -2.558 1.272 16.964 1.00 90.31 100 GLU A CA 1
ATOM 794 C C . GLU A 1 100 ? -3.179 2.399 17.803 1.00 90.31 100 GLU A C 1
ATOM 796 O O . GLU A 1 100 ? -2.954 2.476 19.012 1.00 90.31 100 GLU A O 1
ATOM 801 N N . GLN A 1 101 ? -3.978 3.266 17.178 1.00 87.44 101 GLN A N 1
ATOM 802 C CA . GLN A 1 101 ? -4.683 4.355 17.849 1.00 87.44 101 GLN A CA 1
ATOM 803 C C . GLN A 1 101 ? -5.697 3.838 18.876 1.00 87.44 101 GLN A C 1
ATOM 805 O O . GLN A 1 101 ? -5.593 4.204 20.053 1.00 87.44 101 GLN A O 1
ATOM 810 N N . VAL A 1 102 ? -6.569 2.907 18.475 1.00 86.62 102 VAL A N 1
ATOM 811 C CA . VAL A 1 102 ? -7.556 2.269 19.366 1.00 86.62 102 VAL A CA 1
ATOM 812 C C . VAL A 1 102 ? -6.863 1.527 20.516 1.00 86.62 102 VAL A C 1
ATOM 814 O O . VAL A 1 102 ? -7.164 1.771 21.682 1.00 86.62 102 VAL A O 1
ATOM 817 N N . GLN A 1 103 ? -5.837 0.723 20.229 1.00 86.75 103 GLN A N 1
ATOM 818 C CA . GLN A 1 103 ? -5.056 0.038 21.270 1.00 86.75 103 GLN A CA 1
ATOM 819 C C . GLN A 1 103 ? -4.380 1.025 22.234 1.00 86.75 103 GLN A C 1
ATOM 821 O O . GLN A 1 103 ? -4.263 0.772 23.437 1.00 86.75 103 GLN A O 1
ATOM 826 N N . SER A 1 104 ? -3.934 2.181 21.733 1.00 85.00 104 SER A N 1
ATOM 827 C CA . SER A 1 104 ? -3.351 3.223 22.576 1.00 85.00 104 SER A CA 1
ATOM 828 C C . SER A 1 104 ? -4.377 3.878 23.506 1.00 85.00 104 SER A C 1
ATOM 830 O O . SER A 1 104 ? -3.995 4.304 24.601 1.00 85.00 104 SER A O 1
ATOM 832 N N . LEU A 1 105 ? -5.651 3.969 23.102 1.00 80.62 105 LEU A N 1
ATOM 833 C CA . LEU A 1 105 ? -6.737 4.403 23.980 1.00 80.62 105 LEU A CA 1
ATOM 834 C C . LEU A 1 105 ? -6.983 3.379 25.081 1.00 80.62 105 LEU A C 1
ATOM 836 O O . LEU A 1 105 ? -7.023 3.750 26.255 1.00 80.62 105 LEU A O 1
ATOM 840 N N . ASP A 1 106 ? -7.062 2.100 24.726 1.00 80.19 106 ASP A N 1
ATOM 841 C CA . ASP A 1 106 ? -7.306 1.011 25.676 1.00 80.19 106 ASP A CA 1
ATOM 842 C C . ASP A 1 106 ? -6.199 0.945 26.734 1.00 80.19 106 ASP A C 1
ATOM 844 O O . ASP A 1 106 ? -6.453 0.833 27.939 1.00 80.19 106 ASP A O 1
ATOM 848 N N . ALA A 1 107 ? -4.949 1.145 26.312 1.00 80.88 107 ALA A N 1
ATOM 849 C CA . ALA A 1 107 ? -3.811 1.254 27.216 1.00 80.88 107 ALA A CA 1
ATOM 850 C C . ALA A 1 107 ? -3.922 2.454 28.179 1.00 80.88 107 ALA A C 1
ATOM 852 O O . ALA A 1 107 ? -3.479 2.366 29.329 1.00 80.88 107 ALA A O 1
ATOM 853 N N . ARG A 1 108 ? -4.507 3.583 27.752 1.00 80.00 108 ARG A N 1
ATOM 854 C CA . ARG A 1 108 ? -4.764 4.746 28.626 1.00 80.00 108 ARG A CA 1
ATOM 855 C C . ARG A 1 108 ? -5.919 4.471 29.589 1.00 80.00 108 ARG A C 1
ATOM 857 O O . ARG A 1 108 ? -5.774 4.748 30.780 1.00 80.00 108 ARG A O 1
ATOM 864 N N . ALA A 1 109 ? -7.009 3.873 29.108 1.00 77.38 109 ALA A N 1
ATOM 865 C CA . ALA A 1 109 ? -8.156 3.476 29.925 1.00 77.38 109 ALA A CA 1
ATOM 866 C C . ALA A 1 109 ? -7.738 2.496 31.036 1.00 77.38 109 ALA A C 1
ATOM 868 O O . ALA A 1 109 ? -8.084 2.691 32.206 1.00 77.38 109 ALA A O 1
ATOM 869 N N . SER A 1 110 ? -6.869 1.540 30.698 1.00 75.00 110 SER A N 1
ATOM 870 C CA . SER A 1 110 ? -6.244 0.596 31.634 1.00 75.00 110 SER A CA 1
ATOM 871 C C . SER A 1 110 ? -5.475 1.276 32.758 1.00 75.00 110 SER A C 1
ATOM 873 O O . SER A 1 110 ? -5.631 0.915 33.922 1.00 75.00 110 SER A O 1
ATOM 875 N N . ARG A 1 111 ? -4.690 2.313 32.446 1.00 75.81 111 ARG A N 1
ATOM 876 C CA . ARG A 1 111 ? -3.946 3.080 33.462 1.00 75.81 111 ARG A CA 1
ATOM 877 C C . ARG A 1 111 ? -4.856 3.903 34.372 1.00 75.81 111 ARG A C 1
ATOM 879 O O . ARG A 1 111 ? -4.482 4.170 35.508 1.00 75.81 111 ARG A O 1
ATOM 886 N N . SER A 1 112 ? -6.029 4.300 33.883 1.00 75.69 112 SER A N 1
ATOM 887 C CA . SER A 1 112 ? -7.019 5.066 34.651 1.00 75.69 112 SER A CA 1
ATOM 888 C C . SER A 1 112 ? -7.968 4.205 35.498 1.00 75.69 112 SER A C 1
ATOM 890 O O . SER A 1 112 ? -8.811 4.752 36.203 1.00 75.69 112 SER A O 1
ATOM 892 N N . GLY A 1 113 ? -7.838 2.871 35.450 1.00 70.56 113 GLY A N 1
ATOM 893 C CA . GLY A 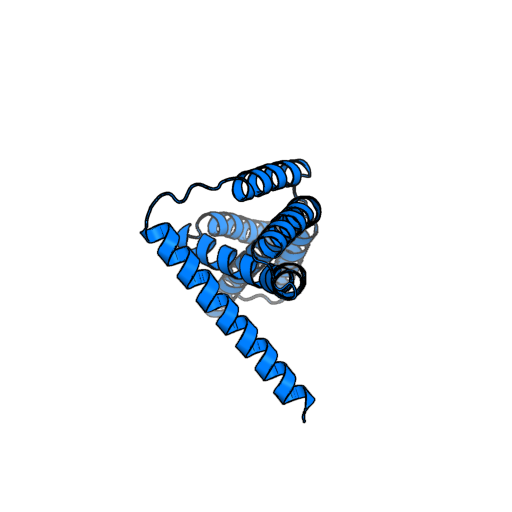1 113 ? -8.713 1.945 36.179 1.00 70.56 113 GLY A CA 1
ATOM 894 C C . GLY A 1 113 ? -10.100 1.756 35.551 1.00 70.56 113 GLY A C 1
ATOM 895 O O . GLY A 1 113 ? -10.984 1.209 36.200 1.00 70.56 113 GLY A O 1
ATOM 896 N N . ALA A 1 114 ? -10.290 2.191 34.301 1.00 69.00 114 ALA A N 1
ATOM 897 C CA . ALA A 1 114 ? -11.544 2.095 33.548 1.00 69.00 114 ALA A CA 1
ATOM 898 C C . ALA A 1 114 ? -11.576 0.902 32.567 1.00 69.00 114 ALA A C 1
ATOM 900 O O . ALA A 1 114 ? -12.363 0.902 31.625 1.00 69.00 114 ALA A O 1
ATOM 901 N N . HIS A 1 115 ? -10.695 -0.085 32.754 1.00 72.19 115 HIS A N 1
ATOM 902 C CA . HIS A 1 115 ? -10.570 -1.248 31.872 1.00 72.19 115 HIS A CA 1
ATOM 903 C C . HIS A 1 115 ? -11.654 -2.286 32.155 1.00 72.19 115 HIS A C 1
ATOM 905 O O . HIS A 1 115 ? -11.740 -2.826 33.262 1.00 72.19 115 HIS A O 1
ATOM 911 N N . ASP A 1 116 ? -12.437 -2.588 31.125 1.00 79.44 116 ASP A N 1
ATOM 912 C CA . ASP A 1 116 ? -13.479 -3.606 31.127 1.00 79.44 116 ASP A CA 1
ATOM 913 C C . ASP A 1 116 ? -13.186 -4.606 29.992 1.00 79.44 116 ASP A C 1
ATOM 915 O O . ASP A 1 116 ? -13.374 -4.278 28.817 1.00 79.44 116 ASP A O 1
ATOM 919 N N . PRO A 1 117 ? -12.775 -5.847 30.322 1.00 81.75 117 PRO A N 1
ATOM 920 C CA . PRO A 1 117 ? -12.429 -6.860 29.327 1.00 81.75 117 PRO A CA 1
ATOM 921 C C . PRO A 1 117 ? -13.557 -7.207 28.344 1.00 81.75 117 PRO A C 1
ATOM 923 O O . PRO A 1 117 ? -13.283 -7.700 27.250 1.00 81.75 117 PRO A O 1
ATOM 926 N N . VAL A 1 118 ? -14.825 -7.032 28.733 1.00 81.94 118 VAL A N 1
ATOM 927 C CA . VAL A 1 118 ? -15.975 -7.293 27.855 1.00 81.94 118 VAL A CA 1
ATOM 928 C C . VAL A 1 118 ? -16.144 -6.143 26.870 1.00 81.94 118 VAL A C 1
ATOM 930 O O . VAL A 1 118 ? -16.346 -6.380 25.678 1.00 81.94 118 VAL A O 1
ATOM 933 N N . PHE A 1 119 ? -16.013 -4.909 27.353 1.00 82.75 119 PHE A N 1
ATOM 934 C CA . PHE A 1 119 ? -16.085 -3.714 26.520 1.00 82.75 119 PHE A CA 1
ATOM 935 C C . PHE A 1 119 ? -14.926 -3.637 25.516 1.00 82.75 119 PHE A C 1
ATOM 937 O O . PHE A 1 119 ? -15.146 -3.301 24.354 1.00 82.75 119 PHE A O 1
ATOM 944 N N . ASP A 1 120 ? -13.714 -4.023 25.918 1.00 84.62 120 ASP A N 1
ATOM 945 C CA . ASP A 1 120 ? -12.545 -4.034 25.030 1.00 84.62 120 ASP A CA 1
ATOM 946 C C . ASP A 1 120 ? -12.712 -5.040 23.880 1.00 84.62 120 ASP A C 1
ATOM 948 O O . ASP A 1 120 ? -12.479 -4.708 22.718 1.00 84.62 120 ASP A O 1
ATOM 952 N N . ARG A 1 121 ? -13.251 -6.233 24.165 1.00 86.19 121 ARG A N 1
ATOM 953 C CA . ARG A 1 121 ? -13.605 -7.215 23.123 1.00 86.19 121 ARG A CA 1
ATOM 954 C C . ARG A 1 121 ? -14.693 -6.708 22.181 1.00 86.19 121 ARG A C 1
ATOM 956 O O . ARG A 1 121 ? -14.660 -7.014 20.992 1.00 86.19 121 ARG A O 1
ATOM 963 N N . LEU A 1 122 ? -15.671 -5.962 22.702 1.00 85.81 122 LEU A N 1
ATOM 964 C CA . LEU A 1 122 ? -16.712 -5.356 21.875 1.00 85.81 122 LEU A CA 1
ATOM 965 C C . LEU A 1 122 ? -16.115 -4.307 20.930 1.00 85.81 122 LEU A C 1
ATOM 967 O O . LEU A 1 122 ? -16.437 -4.322 19.745 1.00 85.81 122 LEU A O 1
ATOM 971 N N . LYS A 1 123 ? -15.220 -3.441 21.422 1.00 86.94 123 LYS A N 1
ATOM 972 C CA . LYS A 1 123 ? -14.517 -2.454 20.586 1.00 86.94 123 LYS A CA 1
ATOM 973 C C . LYS A 1 123 ? -13.699 -3.120 19.488 1.00 86.94 123 LYS A C 1
ATOM 975 O O . LYS A 1 123 ? -13.811 -2.715 18.335 1.00 86.94 123 LYS A O 1
ATOM 980 N N . GLU A 1 124 ? -12.943 -4.165 19.816 1.00 88.31 124 GLU A N 1
ATOM 981 C CA . GLU A 1 124 ? -12.169 -4.923 18.828 1.00 88.31 124 GLU A CA 1
ATOM 982 C C . GLU A 1 124 ? -13.078 -5.549 17.757 1.00 88.31 124 GLU A C 1
ATOM 984 O O . GLU A 1 124 ? -12.805 -5.433 16.564 1.00 88.31 124 GLU A O 1
ATOM 989 N N . ALA A 1 125 ? -14.216 -6.130 18.151 1.00 88.69 125 ALA A N 1
ATOM 990 C CA . ALA A 1 125 ? -15.177 -6.691 17.203 1.00 88.69 125 ALA A CA 1
ATOM 991 C C . ALA A 1 125 ? -15.810 -5.626 16.288 1.00 88.69 125 ALA A C 1
ATOM 993 O O . ALA A 1 125 ? -15.955 -5.860 15.087 1.00 88.69 125 ALA A O 1
ATOM 994 N N . VAL A 1 126 ? -16.173 -4.456 16.829 1.00 86.81 126 VAL A N 1
ATOM 995 C CA . VAL A 1 126 ? -16.715 -3.338 16.033 1.00 86.81 126 VAL A CA 1
ATOM 996 C C . VAL A 1 126 ? -15.656 -2.794 15.073 1.00 86.81 126 VAL A C 1
ATOM 998 O O . VAL A 1 126 ? -15.968 -2.523 13.913 1.00 86.81 126 VAL A O 1
ATOM 1001 N N . LEU A 1 127 ? -14.407 -2.680 15.527 1.00 89.50 127 LEU A N 1
ATOM 1002 C CA . LEU A 1 127 ? -13.270 -2.259 14.714 1.00 89.50 127 LEU A CA 1
ATOM 1003 C C . LEU A 1 127 ? -13.033 -3.215 13.537 1.00 89.50 127 LEU A C 1
ATOM 1005 O O . LEU A 1 127 ? -12.979 -2.775 12.390 1.00 89.50 127 LEU A O 1
ATOM 1009 N N . GLU A 1 128 ? -12.938 -4.520 13.794 1.00 90.62 128 GLU A N 1
ATOM 1010 C CA . GLU A 1 128 ? -12.712 -5.517 12.741 1.00 90.62 128 GLU A CA 1
ATOM 1011 C C . GLU A 1 128 ? -13.897 -5.618 11.769 1.00 90.62 128 GLU A C 1
ATOM 1013 O O . GLU A 1 128 ? -13.694 -5.767 10.561 1.00 90.62 128 GLU A O 1
ATOM 1018 N N . ALA A 1 129 ? -15.136 -5.467 12.246 1.00 89.38 129 ALA A N 1
ATOM 1019 C CA . ALA A 1 129 ? -16.305 -5.377 11.371 1.00 89.38 129 ALA A CA 1
ATOM 1020 C C . ALA A 1 129 ? -16.222 -4.145 10.451 1.00 89.38 129 ALA A C 1
ATOM 1022 O O . ALA A 1 129 ? -16.342 -4.276 9.234 1.00 89.38 129 ALA A O 1
ATOM 1023 N N . ALA A 1 130 ? -15.922 -2.965 11.003 1.00 86.81 130 ALA A N 1
ATOM 1024 C CA . ALA A 1 130 ? -15.798 -1.732 10.225 1.00 86.81 130 ALA A CA 1
ATOM 1025 C C . ALA A 1 130 ? -14.675 -1.805 9.173 1.00 86.81 130 ALA A C 1
ATOM 1027 O O . ALA A 1 130 ? -14.845 -1.327 8.049 1.00 86.81 130 ALA A O 1
ATOM 1028 N N . LEU A 1 131 ? -13.540 -2.422 9.516 1.00 90.81 131 LEU A N 1
ATOM 1029 C CA . LEU A 1 131 ? -12.427 -2.616 8.587 1.00 90.81 131 LEU A CA 1
ATOM 1030 C C . LEU A 1 131 ? -12.751 -3.668 7.510 1.00 90.81 131 LEU A C 1
ATOM 1032 O O . LEU A 1 131 ? -12.462 -3.461 6.335 1.00 90.81 131 LEU A O 1
ATOM 1036 N N . SER A 1 132 ? -13.366 -4.792 7.873 1.00 90.25 132 SER A N 1
ATOM 1037 C CA . SER A 1 132 ? -13.668 -5.867 6.913 1.00 90.25 132 SER A CA 1
ATOM 1038 C C . SER A 1 132 ? -14.782 -5.515 5.923 1.00 90.25 132 SER A C 1
ATOM 1040 O O . SER A 1 132 ? -14.766 -5.987 4.785 1.00 90.25 132 SER A O 1
ATOM 1042 N N . GLU A 1 133 ? -15.728 -4.662 6.317 1.00 90.12 133 GLU A N 1
ATOM 1043 C CA . GLU A 1 133 ? -16.802 -4.191 5.439 1.00 90.12 133 GLU A CA 1
ATOM 1044 C C . GLU A 1 133 ? -16.367 -3.058 4.498 1.00 90.12 133 GLU A C 1
ATOM 1046 O O . GLU A 1 133 ? -17.079 -2.755 3.532 1.00 90.12 133 GLU A O 1
ATOM 1051 N N . HIS A 1 134 ? -15.203 -2.444 4.736 1.00 87.12 134 HIS A N 1
ATOM 1052 C CA . HIS A 1 134 ? -14.715 -1.344 3.916 1.00 87.12 134 HIS A CA 1
ATOM 1053 C C . HIS A 1 134 ? -14.484 -1.772 2.462 1.00 87.12 134 HIS A C 1
ATOM 1055 O O . HIS A 1 134 ? -13.824 -2.770 2.163 1.00 87.12 134 HIS A O 1
ATOM 1061 N N . LYS A 1 135 ? -14.994 -0.962 1.531 1.00 85.38 135 LYS A N 1
ATOM 1062 C CA . LYS A 1 135 ? -14.791 -1.136 0.093 1.00 85.38 135 LYS A CA 1
ATOM 1063 C C . LYS A 1 135 ? -14.400 0.188 -0.533 1.00 85.38 135 LYS A C 1
ATOM 1065 O O . LYS A 1 135 ? -15.114 1.181 -0.400 1.00 85.38 135 LYS A O 1
ATOM 1070 N N . TRP A 1 136 ? -13.297 0.167 -1.269 1.00 83.50 136 TRP A N 1
ATOM 1071 C CA . TRP A 1 136 ? -12.902 1.281 -2.116 1.00 83.50 136 TRP A CA 1
ATOM 1072 C C . TRP A 1 136 ? -13.881 1.450 -3.276 1.00 83.50 136 TRP A C 1
ATOM 1074 O O . TRP A 1 136 ? -14.397 0.472 -3.821 1.00 83.50 136 TRP A O 1
ATOM 1084 N N . ASP A 1 137 ? -14.102 2.699 -3.683 1.00 86.88 137 ASP A N 1
ATOM 1085 C CA . ASP A 1 137 ? -14.791 2.986 -4.938 1.00 86.88 137 ASP A CA 1
ATOM 1086 C C . ASP A 1 137 ? -13.947 2.447 -6.101 1.00 86.88 137 ASP A C 1
ATOM 1088 O O . ASP A 1 137 ? -12.784 2.824 -6.265 1.00 86.88 137 ASP A O 1
ATOM 1092 N N . ALA A 1 138 ? -14.539 1.585 -6.930 1.00 84.69 138 ALA A N 1
ATOM 1093 C CA . ALA A 1 138 ? -13.885 1.032 -8.111 1.00 84.69 138 ALA A CA 1
ATOM 1094 C C . ALA A 1 138 ? -13.343 2.130 -9.046 1.00 84.69 138 ALA A C 1
ATOM 1096 O O . ALA A 1 138 ? -12.288 1.953 -9.650 1.00 84.69 138 ALA A O 1
ATOM 1097 N N . LYS A 1 139 ? -13.993 3.302 -9.103 1.00 89.81 139 LYS A N 1
ATOM 1098 C CA . LYS A 1 139 ? -13.513 4.442 -9.900 1.00 89.81 139 LYS A CA 1
ATOM 1099 C C . LYS A 1 139 ? -12.203 5.028 -9.378 1.00 89.81 139 LYS A C 1
ATOM 1101 O O . LYS A 1 139 ? -11.405 5.528 -10.165 1.00 89.81 139 LYS A O 1
ATOM 1106 N N . ALA A 1 140 ? -11.963 4.979 -8.066 1.00 86.94 140 ALA A N 1
ATOM 1107 C CA . ALA A 1 140 ? -10.728 5.493 -7.475 1.00 86.94 140 ALA A CA 1
ATOM 1108 C C . ALA A 1 140 ? -9.503 4.713 -7.971 1.00 86.94 140 ALA A C 1
ATOM 1110 O O . ALA A 1 140 ? -8.443 5.297 -8.197 1.00 86.94 140 ALA A O 1
ATOM 1111 N N . LEU A 1 141 ? -9.672 3.411 -8.206 1.00 91.06 141 LEU A N 1
ATOM 1112 C CA . LEU A 1 141 ? -8.641 2.555 -8.779 1.00 91.06 141 LEU A CA 1
ATOM 1113 C C . LEU A 1 141 ? -8.317 2.959 -10.222 1.00 91.06 141 LEU A C 1
ATOM 1115 O O . LEU A 1 141 ? -7.141 3.084 -10.565 1.00 91.06 141 LEU A O 1
ATOM 1119 N N . ASP A 1 142 ? -9.337 3.223 -11.042 1.00 91.44 142 ASP A N 1
ATOM 1120 C CA . ASP A 1 142 ? -9.146 3.682 -12.422 1.00 91.44 142 ASP A CA 1
ATOM 1121 C C . ASP A 1 142 ? -8.410 5.028 -12.469 1.00 91.44 142 ASP A C 1
ATOM 1123 O O . ASP A 1 142 ? -7.461 5.196 -13.239 1.00 91.44 142 ASP A O 1
ATOM 1127 N N . TYR A 1 143 ? -8.782 5.974 -11.600 1.00 92.44 143 TYR A N 1
ATOM 1128 C CA . TYR A 1 143 ? -8.075 7.252 -11.487 1.00 92.44 143 TYR A CA 1
ATOM 1129 C C . TYR A 1 143 ? -6.620 7.072 -11.060 1.00 92.44 143 TYR A C 1
ATOM 1131 O O . TYR A 1 143 ? -5.727 7.680 -11.654 1.00 92.44 143 TYR A O 1
ATOM 1139 N N . LEU A 1 144 ? -6.361 6.219 -10.066 1.00 93.81 144 LEU A N 1
ATOM 1140 C CA . LEU A 1 144 ? -5.005 5.962 -9.596 1.00 93.81 144 LEU A CA 1
ATOM 1141 C C . LEU A 1 144 ? -4.138 5.345 -10.697 1.00 93.81 144 LEU A C 1
ATOM 1143 O O . LEU A 1 144 ? -2.998 5.768 -10.877 1.00 93.81 144 LEU A O 1
ATOM 1147 N N . ARG A 1 145 ? -4.688 4.406 -11.472 1.00 94.62 145 ARG A N 1
ATOM 1148 C CA . ARG A 1 145 ? -3.996 3.814 -12.622 1.00 94.62 145 ARG A CA 1
ATOM 1149 C C . ARG A 1 145 ? -3.611 4.875 -13.647 1.00 94.62 145 ARG A C 1
ATOM 1151 O O . ARG A 1 145 ? -2.467 4.891 -14.087 1.00 94.62 145 ARG A O 1
ATOM 1158 N N . VAL A 1 146 ? -4.515 5.795 -13.990 1.00 94.69 146 VAL A N 1
ATOM 1159 C CA . VAL A 1 146 ? -4.205 6.903 -14.913 1.00 94.69 146 VAL A CA 1
ATOM 1160 C C . VAL A 1 146 ? -3.093 7.796 -14.356 1.00 94.69 146 VAL A C 1
ATOM 1162 O O . VAL A 1 146 ? -2.160 8.130 -15.082 1.00 94.69 146 VAL A O 1
ATOM 1165 N N . ILE A 1 147 ? -3.145 8.148 -13.068 1.00 94.88 147 ILE A N 1
ATOM 1166 C CA . ILE A 1 147 ? -2.108 8.963 -12.415 1.00 94.88 147 ILE A CA 1
ATOM 1167 C C . ILE A 1 147 ? -0.746 8.261 -12.470 1.00 94.88 147 ILE A C 1
ATOM 1169 O O . ILE A 1 147 ? 0.255 8.888 -12.810 1.00 94.88 147 ILE A O 1
ATOM 1173 N N . GLN A 1 148 ? -0.704 6.964 -12.168 1.00 94.75 148 GLN A N 1
ATOM 1174 C CA . GLN A 1 148 ? 0.527 6.174 -12.171 1.00 94.75 148 GLN A CA 1
ATOM 1175 C C . GLN A 1 148 ? 1.108 6.017 -13.579 1.00 94.75 148 GLN A C 1
ATOM 1177 O O . GLN A 1 148 ? 2.313 6.182 -13.757 1.00 94.75 148 GLN A O 1
ATOM 1182 N N . LEU A 1 149 ? 0.264 5.759 -14.583 1.00 94.44 149 LEU A N 1
ATOM 1183 C CA . LEU A 1 149 ? 0.683 5.708 -15.986 1.00 94.44 149 LEU A CA 1
ATOM 1184 C C . LEU A 1 149 ? 1.267 7.050 -16.438 1.00 94.44 149 LEU A C 1
ATOM 1186 O O . LEU A 1 149 ? 2.370 7.074 -16.977 1.00 94.44 149 LEU A O 1
ATOM 1190 N N . ASN A 1 150 ? 0.592 8.160 -16.133 1.00 93.00 150 ASN A N 1
ATOM 1191 C CA . ASN A 1 150 ? 1.089 9.496 -16.459 1.00 93.00 150 ASN A CA 1
ATOM 1192 C C . ASN A 1 150 ? 2.429 9.795 -15.769 1.00 93.00 150 ASN A C 1
ATOM 1194 O O . ASN A 1 150 ? 3.333 10.334 -16.398 1.00 93.00 150 ASN A O 1
ATOM 1198 N N . ALA A 1 151 ? 2.581 9.413 -14.497 1.00 90.50 151 ALA A N 1
ATOM 1199 C CA . ALA A 1 151 ? 3.818 9.623 -13.747 1.00 90.50 151 ALA A CA 1
ATOM 1200 C C . ALA A 1 151 ? 5.010 8.841 -14.324 1.00 90.50 151 ALA A C 1
ATOM 1202 O O . ALA A 1 151 ? 6.137 9.315 -14.261 1.00 90.50 151 ALA A O 1
ATOM 1203 N N . MET A 1 152 ? 4.783 7.660 -14.904 1.00 87.56 152 MET A N 1
ATOM 1204 C CA . MET A 1 152 ? 5.845 6.897 -15.571 1.00 87.56 152 MET A CA 1
ATOM 1205 C C . MET A 1 152 ? 6.234 7.454 -16.942 1.00 87.56 152 MET A C 1
ATOM 1207 O O . MET A 1 152 ? 7.335 7.196 -17.423 1.00 87.56 152 MET A O 1
ATOM 1211 N N . GLU A 1 153 ? 5.320 8.149 -17.616 1.00 87.31 153 GLU A N 1
ATOM 1212 C CA . GLU A 1 153 ? 5.607 8.790 -18.902 1.00 87.31 153 GLU A CA 1
ATOM 1213 C C . GLU A 1 153 ? 6.299 10.142 -18.734 1.00 87.31 153 GLU A C 1
ATOM 1215 O O . GLU A 1 153 ? 6.900 10.647 -19.688 1.00 87.31 153 GLU A O 1
ATOM 1220 N N . ASP A 1 154 ? 6.272 10.695 -17.521 1.00 86.12 154 ASP A N 1
ATOM 1221 C CA . ASP A 1 154 ? 6.994 11.906 -17.180 1.00 86.12 154 ASP A CA 1
ATOM 1222 C C . ASP A 1 154 ? 8.510 11.659 -17.169 1.00 86.12 154 ASP A C 1
ATOM 1224 O O . ASP A 1 154 ? 9.066 10.941 -16.338 1.00 86.12 154 ASP A O 1
ATOM 1228 N N . ARG A 1 155 ? 9.193 12.278 -18.134 1.00 82.81 155 ARG A N 1
ATOM 1229 C CA . ARG A 1 155 ? 10.654 12.234 -18.281 1.00 82.81 155 ARG A CA 1
ATOM 1230 C C . ARG A 1 155 ? 11.334 13.482 -17.719 1.00 82.81 155 ARG A C 1
ATOM 1232 O O . ARG A 1 155 ? 12.540 13.654 -17.908 1.00 82.81 155 ARG A O 1
ATOM 1239 N N . LEU A 1 156 ? 10.584 14.383 -17.087 1.00 85.44 156 LEU A N 1
ATOM 1240 C CA . LEU A 1 156 ? 11.114 15.638 -16.582 1.00 85.44 156 LEU A CA 1
ATOM 1241 C C . LEU A 1 156 ? 11.850 15.414 -15.262 1.00 85.44 156 LEU A C 1
ATOM 1243 O O . LEU A 1 156 ? 11.298 14.956 -14.266 1.00 85.44 156 LEU A O 1
ATOM 1247 N N . VAL A 1 157 ? 13.120 15.810 -15.244 1.00 87.56 157 VAL A N 1
ATOM 1248 C CA . VAL A 1 157 ? 13.899 15.938 -14.013 1.00 87.56 157 VAL A CA 1
ATOM 1249 C C . VAL A 1 157 ? 13.836 17.408 -13.597 1.00 87.56 157 VAL A C 1
ATOM 1251 O O . VAL A 1 157 ? 14.442 18.242 -14.273 1.00 87.56 157 VAL A O 1
ATOM 1254 N N . PRO A 1 158 ? 13.097 17.759 -12.528 1.00 87.75 158 PRO A N 1
ATOM 1255 C CA . PRO A 1 158 ? 12.782 19.155 -12.226 1.00 87.75 158 PRO A CA 1
ATOM 1256 C C . PRO A 1 158 ? 14.013 19.954 -11.791 1.00 87.75 158 PRO A C 1
ATOM 1258 O O . PRO A 1 158 ? 14.151 21.124 -12.138 1.00 87.75 158 PRO A O 1
ATOM 1261 N N . ASP A 1 159 ? 14.922 19.324 -11.046 1.00 94.00 159 ASP A N 1
ATOM 1262 C CA . ASP A 1 159 ? 16.174 19.928 -10.609 1.00 94.00 159 ASP A CA 1
ATOM 1263 C C . ASP A 1 159 ? 17.229 18.859 -10.268 1.00 94.00 159 ASP A C 1
ATOM 1265 O O . ASP A 1 159 ? 16.940 17.666 -10.125 1.00 94.00 159 ASP A O 1
ATOM 1269 N N . ARG A 1 160 ? 18.481 19.301 -10.105 1.00 94.81 160 ARG A N 1
ATOM 1270 C CA . ARG A 1 160 ? 19.612 18.431 -9.749 1.00 94.81 160 ARG A CA 1
ATOM 1271 C C . ARG A 1 160 ? 19.408 17.697 -8.421 1.00 94.81 160 ARG A C 1
ATOM 1273 O O . ARG A 1 160 ? 19.807 16.547 -8.290 1.00 94.81 160 ARG A O 1
ATOM 1280 N N . ARG A 1 161 ? 18.786 18.333 -7.429 1.00 94.44 161 ARG A N 1
ATOM 1281 C CA . ARG A 1 161 ? 18.571 17.728 -6.109 1.00 94.44 161 ARG A CA 1
ATOM 1282 C C . ARG A 1 161 ? 17.546 16.596 -6.184 1.00 94.44 161 ARG A C 1
ATOM 1284 O O . ARG A 1 161 ? 17.652 15.629 -5.433 1.00 94.44 161 ARG A O 1
ATOM 1291 N N . ALA A 1 162 ? 16.542 16.694 -7.049 1.00 90.88 162 ALA A N 1
ATOM 1292 C CA . ALA A 1 162 ? 15.610 15.608 -7.330 1.00 90.88 162 ALA A CA 1
ATOM 1293 C C . ALA A 1 162 ? 16.333 14.413 -7.969 1.00 90.88 162 ALA A C 1
ATOM 1295 O O . ALA A 1 162 ? 16.140 13.285 -7.518 1.00 90.88 162 ALA A O 1
ATOM 1296 N N . TRP A 1 163 ? 17.223 14.673 -8.929 1.00 93.75 163 TRP A N 1
ATOM 1297 C CA . TRP A 1 163 ? 18.064 13.647 -9.548 1.00 93.75 163 TRP A CA 1
ATOM 1298 C C . TRP A 1 163 ? 18.976 12.937 -8.542 1.00 93.75 163 TRP A C 1
ATOM 1300 O O . TRP A 1 163 ? 18.951 11.711 -8.440 1.00 93.75 163 TRP A O 1
ATOM 1310 N N . ASP A 1 164 ? 19.716 13.701 -7.735 1.00 95.88 164 ASP A N 1
ATOM 1311 C CA . ASP A 1 164 ? 20.636 13.151 -6.734 1.00 95.88 164 ASP A CA 1
ATOM 1312 C C . ASP A 1 164 ? 19.880 12.299 -5.694 1.00 95.88 164 ASP A C 1
ATOM 1314 O O . ASP A 1 164 ? 20.339 11.220 -5.315 1.00 95.88 164 ASP A O 1
ATOM 1318 N N . ARG A 1 165 ? 18.673 12.726 -5.285 1.00 93.38 165 ARG A N 1
ATOM 1319 C CA . ARG A 1 165 ? 17.796 11.937 -4.399 1.00 93.38 165 ARG A CA 1
ATOM 1320 C C . ARG A 1 165 ? 17.323 10.636 -5.044 1.00 93.38 165 ARG A C 1
ATOM 1322 O O . ARG A 1 165 ? 17.241 9.630 -4.346 1.00 93.38 165 ARG A O 1
ATOM 1329 N N . ALA A 1 166 ? 17.001 10.648 -6.335 1.00 91.81 166 ALA A N 1
ATOM 1330 C CA . ALA A 1 166 ? 16.581 9.448 -7.056 1.00 91.81 166 ALA A CA 1
ATOM 1331 C C . ALA A 1 166 ? 17.731 8.435 -7.172 1.00 91.81 166 ALA A C 1
ATOM 1333 O O . ALA A 1 166 ? 17.529 7.252 -6.896 1.00 91.81 166 ALA A O 1
ATOM 1334 N N . ILE A 1 167 ? 18.946 8.904 -7.486 1.00 94.06 167 ILE A N 1
ATOM 1335 C CA . ILE A 1 167 ? 20.151 8.063 -7.484 1.00 94.06 167 ILE A CA 1
ATOM 1336 C C . ILE A 1 167 ? 20.378 7.476 -6.095 1.00 94.06 167 ILE A C 1
ATOM 1338 O O . ILE A 1 167 ? 20.532 6.266 -5.966 1.00 94.06 167 ILE A O 1
ATOM 1342 N N . GLN A 1 168 ? 20.375 8.310 -5.053 1.00 96.38 168 GLN A N 1
ATOM 1343 C CA . GLN A 1 168 ? 20.594 7.844 -3.686 1.00 96.38 168 GLN A CA 1
ATOM 1344 C C . GLN A 1 168 ? 19.560 6.786 -3.286 1.00 96.38 168 GLN A C 1
ATOM 1346 O O . GLN A 1 168 ? 19.929 5.745 -2.751 1.00 96.38 168 GLN A O 1
ATOM 1351 N N . PHE A 1 169 ? 18.284 7.026 -3.592 1.00 94.38 169 PHE A N 1
ATOM 1352 C CA . PHE A 1 169 ? 17.206 6.080 -3.332 1.00 94.38 169 PHE A CA 1
ATOM 1353 C C . PHE A 1 169 ? 17.442 4.730 -4.019 1.00 94.38 169 PHE A C 1
ATOM 1355 O O . PHE A 1 169 ? 17.359 3.694 -3.358 1.00 94.38 169 PHE A O 1
ATOM 1362 N N . MET A 1 170 ? 17.768 4.730 -5.314 1.00 93.19 170 MET A N 1
ATOM 1363 C CA . MET A 1 170 ? 18.014 3.490 -6.052 1.00 93.19 170 MET A CA 1
ATOM 1364 C C . MET A 1 170 ? 19.269 2.766 -5.562 1.00 93.19 170 MET A C 1
ATOM 1366 O O . MET A 1 170 ? 19.224 1.553 -5.382 1.00 93.19 170 MET A O 1
ATOM 1370 N N . THR A 1 171 ? 20.357 3.487 -5.279 1.00 94.38 171 THR A N 1
ATOM 1371 C CA . THR A 1 171 ? 21.595 2.905 -4.738 1.00 94.38 171 THR A CA 1
ATOM 1372 C C . THR A 1 171 ? 21.351 2.224 -3.395 1.00 94.38 171 THR A C 1
ATOM 1374 O O . THR A 1 171 ? 21.733 1.070 -3.218 1.00 94.38 171 THR A O 1
ATOM 1377 N N . THR A 1 172 ? 20.678 2.904 -2.460 1.00 95.25 172 THR A N 1
ATOM 1378 C CA . THR A 1 172 ? 20.318 2.312 -1.164 1.00 95.25 172 THR A CA 1
ATOM 1379 C C . THR A 1 172 ? 19.412 1.101 -1.352 1.00 95.25 172 THR A C 1
ATOM 1381 O O . THR A 1 172 ? 19.673 0.053 -0.778 1.00 95.25 172 THR A O 1
ATOM 1384 N N . SER A 1 173 ? 18.407 1.200 -2.221 1.00 94.69 173 SER A N 1
ATOM 1385 C CA . SER A 1 173 ? 17.457 0.110 -2.444 1.00 94.69 173 SER A CA 1
ATOM 1386 C C . SER A 1 173 ? 18.098 -1.145 -3.043 1.00 94.69 173 SER A C 1
ATOM 1388 O O . SER A 1 173 ? 17.751 -2.256 -2.655 1.00 94.69 173 SER A O 1
ATOM 1390 N N . VAL A 1 174 ? 19.037 -0.982 -3.981 1.00 92.06 174 VAL A N 1
ATOM 1391 C CA . VAL A 1 174 ? 19.806 -2.102 -4.546 1.00 92.06 174 VAL A CA 1
ATOM 1392 C C . VAL A 1 174 ? 20.691 -2.733 -3.474 1.00 92.06 174 VAL A C 1
ATOM 1394 O O . VAL A 1 174 ? 20.746 -3.957 -3.384 1.00 92.06 174 VAL A O 1
ATOM 1397 N N . GLN A 1 175 ? 21.355 -1.919 -2.648 1.00 93.06 175 GLN A N 1
ATOM 1398 C CA . GLN A 1 175 ? 22.198 -2.424 -1.565 1.00 93.06 175 GLN A CA 1
ATOM 1399 C C . GLN A 1 175 ? 21.384 -3.211 -0.533 1.00 93.06 175 GLN A C 1
ATOM 1401 O O . GLN A 1 175 ? 21.798 -4.295 -0.128 1.00 93.06 175 GLN A O 1
ATOM 1406 N N . ASP A 1 176 ? 20.222 -2.692 -0.138 1.00 92.94 176 ASP A N 1
ATOM 1407 C CA . ASP A 1 176 ? 19.317 -3.369 0.790 1.00 92.94 176 ASP A CA 1
ATOM 1408 C C . ASP A 1 176 ? 18.853 -4.708 0.207 1.00 92.94 176 ASP A C 1
ATOM 1410 O O . ASP A 1 176 ? 18.927 -5.736 0.880 1.00 92.94 176 ASP A O 1
ATOM 1414 N N . ARG A 1 177 ? 18.472 -4.728 -1.078 1.00 90.94 177 ARG A N 1
ATOM 1415 C CA . ARG A 1 177 ? 18.059 -5.958 -1.761 1.00 90.94 177 ARG A CA 1
ATOM 1416 C C . ARG A 1 177 ? 19.186 -6.987 -1.855 1.00 90.94 177 ARG A C 1
ATOM 1418 O O . ARG A 1 177 ? 18.934 -8.175 -1.675 1.00 90.94 177 ARG A O 1
ATOM 1425 N N . LEU A 1 178 ? 20.413 -6.548 -2.125 1.00 89.19 178 LEU A N 1
ATOM 1426 C CA . LEU A 1 178 ? 21.579 -7.430 -2.160 1.00 89.19 178 LEU A CA 1
ATOM 1427 C C . LEU A 1 178 ? 21.816 -8.070 -0.787 1.00 89.19 178 LEU A C 1
ATOM 1429 O O . LEU A 1 178 ? 21.951 -9.286 -0.696 1.00 89.19 178 LEU A O 1
ATOM 1433 N N . ASN A 1 179 ? 21.762 -7.267 0.280 1.00 91.69 179 ASN A N 1
ATOM 1434 C CA . ASN A 1 179 ? 21.914 -7.756 1.649 1.00 91.69 179 ASN A CA 1
ATOM 1435 C C . ASN A 1 179 ? 20.836 -8.797 2.013 1.00 91.69 179 ASN A C 1
ATOM 143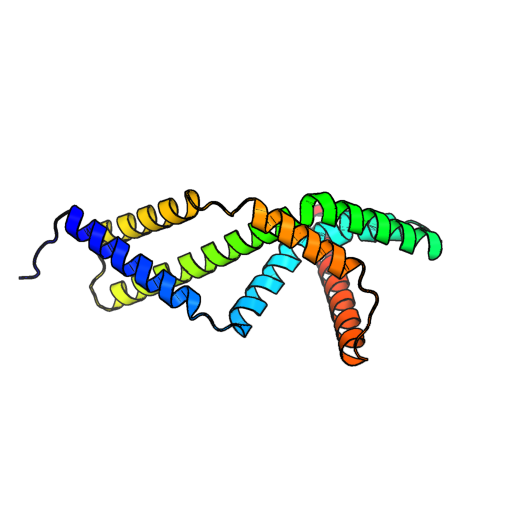7 O O . ASN A 1 179 ? 21.142 -9.793 2.664 1.00 91.69 179 ASN A O 1
ATOM 1441 N N . GLU A 1 180 ? 19.580 -8.592 1.596 1.00 88.75 180 GLU A N 1
ATOM 1442 C CA . GLU A 1 180 ? 18.496 -9.568 1.802 1.00 88.75 180 GLU A CA 1
ATOM 1443 C C . GLU A 1 180 ? 18.792 -10.915 1.126 1.00 88.75 180 GLU A C 1
ATOM 1445 O O . GLU A 1 180 ? 18.590 -11.971 1.731 1.00 88.75 180 GLU A O 1
ATOM 1450 N N . VAL A 1 181 ? 19.277 -10.884 -0.119 1.00 86.12 181 VAL A N 1
ATOM 1451 C CA . VAL A 1 181 ? 19.622 -12.090 -0.887 1.00 86.12 181 VAL A CA 1
ATOM 1452 C C . VAL A 1 181 ? 20.828 -12.803 -0.276 1.00 86.12 181 VAL A C 1
ATOM 1454 O O . VAL A 1 181 ? 20.785 -14.021 -0.112 1.00 86.12 181 VAL A O 1
ATOM 1457 N N . ASP A 1 182 ? 21.863 -12.065 0.127 1.00 88.00 182 ASP A N 1
ATOM 1458 C CA . ASP A 1 182 ? 23.051 -12.632 0.773 1.00 88.00 182 ASP A CA 1
ATOM 1459 C C . ASP A 1 182 ? 22.691 -13.347 2.083 1.00 88.00 182 ASP A C 1
ATOM 1461 O O . ASP A 1 182 ? 23.139 -14.468 2.333 1.00 88.00 182 ASP A O 1
ATOM 1465 N N . ILE A 1 183 ? 21.824 -12.745 2.906 1.00 87.44 183 ILE A N 1
ATOM 1466 C CA . ILE A 1 183 ? 21.325 -13.381 4.134 1.00 87.44 183 ILE A CA 1
ATOM 1467 C C . ILE A 1 183 ? 20.553 -14.664 3.803 1.00 87.44 183 ILE A C 1
ATOM 1469 O O . ILE A 1 183 ? 20.754 -15.683 4.465 1.00 87.44 183 ILE A O 1
ATOM 1473 N N . ALA A 1 184 ? 19.689 -14.637 2.785 1.00 81.69 184 ALA A N 1
ATOM 1474 C CA . ALA A 1 184 ? 18.920 -15.810 2.378 1.00 81.69 184 ALA A CA 1
ATOM 1475 C C . ALA A 1 184 ? 19.824 -16.964 1.910 1.00 81.69 184 ALA A C 1
ATOM 1477 O O . ALA A 1 184 ? 19.575 -18.113 2.273 1.00 81.69 184 ALA A O 1
ATOM 1478 N N . LEU A 1 185 ? 20.899 -16.668 1.172 1.00 79.00 185 LEU A N 1
ATOM 1479 C CA . LEU A 1 185 ? 21.892 -17.663 0.752 1.00 79.00 185 LEU A CA 1
ATOM 1480 C C . LEU A 1 185 ? 22.621 -18.285 1.953 1.00 79.00 185 LEU A C 1
ATOM 1482 O O . LEU A 1 185 ? 22.732 -19.505 2.038 1.00 79.00 185 LEU A O 1
ATOM 1486 N N . VAL A 1 186 ? 23.033 -17.473 2.932 1.00 80.06 186 VAL A N 1
ATOM 1487 C CA . VAL A 1 186 ? 23.707 -17.957 4.153 1.00 80.06 186 VAL A CA 1
ATOM 1488 C C . VAL A 1 186 ? 22.807 -18.862 5.006 1.00 80.06 186 VAL A C 1
ATOM 1490 O O . VAL A 1 186 ? 23.307 -19.761 5.682 1.00 80.06 186 VAL A O 1
ATOM 1493 N N . VAL A 1 187 ? 21.492 -18.630 5.007 1.00 75.12 187 VAL A N 1
ATOM 1494 C CA . VAL A 1 187 ? 20.525 -19.479 5.726 1.00 75.12 187 VAL A CA 1
ATOM 1495 C C . VAL A 1 187 ? 20.304 -20.815 5.014 1.00 75.12 187 VAL A C 1
ATOM 1497 O O . VAL A 1 187 ? 20.104 -21.815 5.693 1.00 75.12 187 VAL A O 1
ATOM 1500 N N . LEU A 1 188 ? 20.353 -20.847 3.680 1.00 66.19 188 LEU A N 1
ATOM 1501 C CA . LEU A 1 188 ? 20.170 -22.070 2.889 1.00 66.19 188 LEU A CA 1
ATOM 1502 C C . LEU A 1 188 ? 21.389 -23.007 2.919 1.00 66.19 188 LEU A C 1
ATOM 1504 O O . LEU A 1 188 ? 21.225 -24.210 2.736 1.00 66.19 188 LEU A O 1
ATOM 1508 N N . ASP A 1 189 ? 22.584 -22.473 3.177 1.00 62.38 189 ASP A N 1
ATOM 1509 C CA . ASP A 1 189 ? 23.826 -23.247 3.335 1.00 62.38 189 ASP A CA 1
ATOM 1510 C C . ASP A 1 189 ? 24.003 -23.866 4.747 1.00 62.38 189 ASP A C 1
ATOM 1512 O O . ASP A 1 189 ? 25.035 -24.488 5.024 1.00 62.38 189 ASP A O 1
ATOM 1516 N N . ARG A 1 190 ? 23.025 -23.708 5.655 1.00 51.16 190 ARG A N 1
ATOM 1517 C CA . ARG A 1 190 ? 23.004 -24.300 7.010 1.00 51.16 190 ARG A CA 1
ATOM 1518 C C . ARG A 1 190 ? 21.938 -25.378 7.158 1.00 51.16 190 ARG A C 1
ATOM 1520 O O . ARG A 1 190 ? 22.243 -26.372 7.855 1.00 51.16 190 ARG A O 1
#

InterPro domains:
  IPR045817 Dynamin-like GTPase OPA1, C-terminal [PF19434] (34-183)